Protein AF-A0A842M0M3-F1 (afdb_monomer)

Foldseek 3Di:
DAWLLNLLVVLLVCLVVPNQLPDPSNVVSLVVQLQQQDQLQAGDRHHPDAGFLLSLLSNLLSCLSSVHHQQPCGHHPGGSLRLNVVQADPVGFGAGHPVGNPPRVVSRVSNVCSVVSQHPPNDDPDDPDPPPDDDDPDDDDDDDDDDDDDDDDDDDDDDDDDDDDPDPVVVVVVVVVVVVVVVVVPD

pLDDT: mean 79.24, std 24.55, range [32.91, 98.81]

Solvent-accessible surface area (backbone atoms only — not comparable to full-atom values): 11122 Å² total; per-residue (Å²): 139,84,45,44,46,59,49,20,50,46,48,18,51,41,44,72,72,66,46,59,60,85,33,72,67,46,51,52,52,52,57,53,45,59,62,26,47,36,70,70,7,20,16,11,54,48,76,93,51,71,45,27,29,54,32,21,18,35,42,36,21,23,29,46,60,50,71,42,65,37,75,74,46,57,32,79,93,27,15,26,53,55,33,42,56,70,34,47,46,98,93,66,45,21,26,30,30,96,92,38,76,54,62,33,72,58,28,32,54,40,39,51,40,26,75,70,64,57,32,65,77,74,75,80,82,80,74,85,70,84,76,78,81,76,81,85,79,84,78,86,80,83,83,82,81,88,79,91,79,84,92,79,83,91,77,84,87,75,85,77,82,86,79,82,74,90,76,64,73,64,58,59,55,56,57,53,57,54,53,58,57,58,59,65,74,75,112

Secondary structure (DSSP, 8-state):
---HHHHHHHHHHHHHTT--TTSHHHHHHHHHHHHHB-TTS-BBSSTTSPB-HHHHHHHHHHHHHHT--GGG-EETTEEHHHHHHHTB-TTS-B-SSSS---SHHHHHHHHHHHHTT-PSS-------------------PPPPPPPP-----------PPPPP-TTSHHHHHHHHHHHHHHHTT--

Sequence (187 aa):
DSDFDDTAAAIQALIAGGEPRDSEVIQKALEYLRRGQNEDGGMSYEEGLQSNSASDAWTIQALVSAGVNPAEWKKGEKSVVEHLLELQEEDGHFRYSTDYDSNPGYMTVCAIMALLGEPHPVKPEFKETEVHGIEESAQVEETPAAEETKVTEAVETQKTPSRETPGFEVLLAIFSIILISVMRRRG

Structure (mmCIF, N/CA/C/O backbone):
data_AF-A0A842M0M3-F1
#
_entry.id   AF-A0A842M0M3-F1
#
loop_
_atom_site.group_PDB
_atom_site.id
_atom_site.type_symbol
_atom_site.label_atom_id
_atom_site.label_alt_id
_atom_site.label_comp_id
_atom_site.label_asym_id
_atom_site.label_entity_id
_atom_site.label_seq_id
_atom_site.pdbx_PDB_ins_code
_atom_site.Cartn_x
_atom_site.Cartn_y
_atom_site.Cartn_z
_atom_site.occupancy
_atom_site.B_iso_or_equiv
_atom_site.auth_seq_id
_atom_site.auth_comp_id
_atom_site.auth_asym_id
_atom_site.auth_atom_id
_atom_site.pdbx_PDB_model_num
ATOM 1 N N . ASP A 1 1 ? 12.134 0.467 17.173 1.00 65.00 1 ASP A N 1
ATOM 2 C CA . ASP A 1 1 ? 11.250 1.358 16.408 1.00 65.00 1 ASP A CA 1
ATOM 3 C C . ASP A 1 1 ? 10.332 0.526 15.538 1.00 65.00 1 ASP A C 1
ATOM 5 O O . ASP A 1 1 ? 10.593 -0.662 15.407 1.00 65.00 1 ASP A O 1
ATOM 9 N N . SER A 1 2 ? 9.241 1.125 15.073 1.00 84.50 2 SER A N 1
ATOM 10 C CA . SER A 1 2 ? 8.259 0.521 14.169 1.00 84.50 2 SER A CA 1
ATOM 11 C C . SER A 1 2 ? 8.247 1.329 12.875 1.00 84.50 2 SER A C 1
ATOM 13 O O . SER A 1 2 ? 8.544 2.526 12.912 1.00 84.50 2 SER A O 1
ATOM 15 N N . ASP A 1 3 ? 7.915 0.675 11.770 1.00 96.06 3 ASP A N 1
ATOM 16 C CA . ASP A 1 3 ? 7.852 1.257 10.431 1.00 96.06 3 ASP A CA 1
ATOM 17 C C . ASP A 1 3 ? 6.415 1.252 9.857 1.00 96.06 3 ASP A C 1
ATOM 19 O O . ASP A 1 3 ? 5.429 0.938 10.546 1.00 96.06 3 ASP A O 1
ATOM 23 N N . PHE A 1 4 ? 6.264 1.673 8.598 1.00 98.19 4 PHE A N 1
ATOM 24 C CA . PHE A 1 4 ? 4.953 1.718 7.948 1.00 98.19 4 PHE A CA 1
ATOM 25 C C . PHE A 1 4 ? 4.388 0.322 7.648 1.00 98.19 4 PHE A C 1
ATOM 27 O O . PHE A 1 4 ? 3.172 0.135 7.746 1.00 98.19 4 PHE A O 1
ATOM 34 N N . ASP A 1 5 ? 5.233 -0.667 7.359 1.00 98.00 5 ASP A N 1
ATOM 35 C CA . ASP A 1 5 ? 4.816 -2.042 7.071 1.00 98.00 5 ASP A CA 1
ATOM 36 C C . ASP A 1 5 ? 4.310 -2.721 8.356 1.00 98.00 5 ASP A C 1
ATOM 38 O O . ASP A 1 5 ? 3.221 -3.304 8.367 1.00 98.00 5 ASP A O 1
ATOM 42 N N . ASP A 1 6 ? 5.034 -2.559 9.469 1.00 97.75 6 ASP A N 1
ATOM 43 C CA . ASP A 1 6 ? 4.632 -2.990 10.813 1.00 97.75 6 ASP A CA 1
ATOM 44 C C . ASP A 1 6 ? 3.269 -2.402 11.199 1.00 97.75 6 ASP A C 1
ATOM 46 O O . ASP A 1 6 ? 2.377 -3.102 11.691 1.00 97.75 6 ASP A O 1
ATOM 50 N N . THR A 1 7 ? 3.085 -1.099 10.962 1.00 98.19 7 THR A N 1
ATOM 51 C CA . THR A 1 7 ? 1.827 -0.413 11.279 1.00 98.19 7 THR A CA 1
ATOM 52 C C . THR A 1 7 ? 0.686 -0.912 10.392 1.00 98.19 7 THR A C 1
ATOM 54 O O . THR A 1 7 ? -0.426 -1.134 10.879 1.00 98.19 7 THR A O 1
ATOM 57 N N . ALA A 1 8 ? 0.943 -1.145 9.104 1.00 98.44 8 ALA A N 1
ATOM 58 C CA . ALA A 1 8 ? -0.038 -1.711 8.188 1.00 98.44 8 ALA A CA 1
ATOM 59 C C . ALA A 1 8 ? -0.450 -3.136 8.597 1.00 98.44 8 ALA A C 1
ATOM 61 O O . ALA A 1 8 ? -1.639 -3.473 8.572 1.00 98.44 8 ALA A O 1
ATOM 62 N N . ALA A 1 9 ? 0.500 -3.962 9.038 1.00 97.81 9 ALA A N 1
ATOM 63 C CA . ALA A 1 9 ? 0.214 -5.280 9.594 1.00 97.81 9 ALA A CA 1
ATOM 64 C C . ALA A 1 9 ? -0.607 -5.183 10.895 1.00 97.81 9 ALA A C 1
ATOM 66 O O . ALA A 1 9 ? -1.575 -5.928 11.075 1.00 97.81 9 ALA A O 1
ATOM 67 N N . ALA A 1 10 ? -0.288 -4.228 11.775 1.00 98.12 10 ALA A N 1
ATOM 68 C CA . ALA A 1 10 ? -1.026 -3.999 13.015 1.00 98.12 10 ALA A CA 1
ATOM 69 C C . ALA A 1 10 ? -2.484 -3.579 12.766 1.00 98.12 10 ALA A C 1
ATOM 71 O O . ALA A 1 10 ? -3.378 -4.086 13.441 1.00 98.12 10 ALA A O 1
ATOM 72 N N . ILE A 1 11 ? -2.754 -2.718 11.776 1.00 98.50 11 ILE A N 1
ATOM 73 C CA . ILE A 1 11 ? -4.125 -2.348 11.374 1.00 98.50 11 ILE A CA 1
ATOM 74 C C . ILE A 1 11 ? -4.928 -3.596 10.995 1.00 98.50 11 ILE A C 1
ATOM 76 O O . ILE A 1 11 ? -6.030 -3.803 11.506 1.00 98.50 11 ILE A O 1
ATOM 80 N N . GLN A 1 12 ? -4.369 -4.442 10.125 1.00 98.12 12 GLN A N 1
ATOM 81 C CA . GLN A 1 12 ? -5.021 -5.679 9.689 1.00 98.12 12 GLN A CA 1
ATOM 82 C C . GLN A 1 12 ? -5.302 -6.604 10.880 1.00 98.12 12 GLN A C 1
ATOM 84 O O . GLN A 1 12 ? -6.426 -7.080 11.046 1.00 98.12 12 GLN A O 1
ATOM 89 N N . ALA A 1 13 ? -4.309 -6.802 11.750 1.00 97.75 13 ALA A N 1
ATOM 90 C CA . ALA A 1 13 ? -4.427 -7.657 12.926 1.00 97.75 13 ALA A CA 1
ATOM 91 C C . ALA A 1 13 ? -5.464 -7.143 13.940 1.00 97.75 13 ALA A C 1
ATOM 93 O O . ALA A 1 13 ? -6.267 -7.930 14.440 1.00 97.75 13 ALA A O 1
ATOM 94 N N . LEU A 1 14 ? -5.482 -5.839 14.227 1.00 98.06 14 LEU A N 1
ATOM 95 C CA . LEU A 1 14 ? -6.438 -5.225 15.152 1.00 98.06 14 LEU A CA 1
ATOM 96 C C . LEU A 1 14 ? -7.872 -5.384 14.645 1.00 98.06 14 LEU A C 1
ATOM 98 O O . LEU A 1 14 ? -8.738 -5.851 15.385 1.00 98.06 14 LEU A O 1
ATOM 102 N N . ILE A 1 15 ? -8.114 -5.069 13.371 1.00 98.00 15 ILE A N 1
ATOM 103 C CA . ILE A 1 15 ? -9.442 -5.197 12.758 1.00 98.00 15 ILE A CA 1
ATOM 104 C C . ILE A 1 15 ? -9.882 -6.665 12.727 1.00 98.00 15 ILE A C 1
ATOM 106 O O . ILE A 1 15 ? -11.025 -6.978 13.062 1.00 98.00 15 ILE A O 1
ATOM 110 N N . ALA A 1 16 ? -8.977 -7.587 12.388 1.00 96.00 16 ALA A N 1
ATOM 111 C CA . ALA A 1 16 ? -9.254 -9.021 12.446 1.00 96.00 16 ALA A CA 1
ATOM 112 C C . ALA A 1 16 ? -9.559 -9.506 13.877 1.00 96.00 16 ALA A C 1
ATOM 114 O O . ALA A 1 16 ? -10.380 -10.405 14.059 1.00 96.00 16 ALA A O 1
ATOM 115 N N . GLY A 1 17 ? -8.936 -8.885 14.883 1.00 95.81 17 GLY A N 1
ATOM 116 C CA . GLY A 1 17 ? -9.184 -9.101 16.308 1.00 95.81 17 GLY A CA 1
ATOM 117 C C . GLY A 1 17 ? -10.477 -8.471 16.841 1.00 95.81 17 GLY A C 1
ATOM 118 O O . GLY A 1 17 ? -10.806 -8.679 18.008 1.00 95.81 17 GLY A O 1
ATOM 119 N N . GLY A 1 18 ? -11.225 -7.743 16.005 1.00 96.06 18 GLY A N 1
ATOM 120 C CA . GLY A 1 18 ? -12.511 -7.140 16.358 1.00 96.06 18 GLY A CA 1
ATOM 121 C C . GLY A 1 18 ? -12.458 -5.652 16.704 1.00 96.06 18 GLY A C 1
ATOM 122 O O . GLY A 1 18 ? -13.479 -5.111 17.128 1.00 96.06 18 GLY A O 1
ATOM 123 N N . GLU A 1 19 ? -11.318 -4.983 16.513 1.00 98.38 19 GLU A N 1
ATOM 124 C CA . GLU A 1 19 ? -11.246 -3.526 16.628 1.00 98.38 19 GLU A CA 1
ATOM 125 C C . GLU A 1 19 ? -12.152 -2.870 15.566 1.00 98.38 19 GLU A C 1
ATOM 127 O O . GLU A 1 19 ? -12.075 -3.232 14.383 1.00 98.38 19 GLU A O 1
ATOM 132 N N . PRO A 1 20 ? -13.018 -1.910 15.940 1.00 98.12 20 PRO A N 1
ATOM 133 C CA . PRO A 1 20 ? -13.845 -1.201 14.973 1.00 98.12 20 PRO A CA 1
ATOM 134 C C . PRO A 1 20 ? -12.994 -0.451 13.945 1.00 98.12 20 PRO A C 1
ATOM 136 O O . PRO A 1 20 ? -12.039 0.241 14.290 1.00 98.12 20 PRO A O 1
ATOM 139 N N . ARG A 1 21 ? -13.373 -0.540 12.666 1.00 97.81 21 ARG A N 1
ATOM 140 C CA . ARG A 1 21 ? -12.659 0.134 11.564 1.00 97.81 21 ARG A CA 1
ATOM 141 C C . ARG A 1 21 ? -12.618 1.657 11.724 1.00 97.81 21 ARG A C 1
ATOM 143 O O . ARG A 1 21 ? -11.703 2.300 11.226 1.00 97.81 21 ARG A O 1
ATOM 150 N N . ASP A 1 22 ? -13.614 2.226 12.394 1.00 96.56 22 ASP A N 1
ATOM 151 C CA . ASP A 1 22 ? -13.759 3.656 12.657 1.00 96.56 22 ASP A CA 1
ATOM 152 C C . ASP A 1 22 ? -13.186 4.087 14.015 1.00 96.56 22 ASP A C 1
ATOM 154 O O . ASP A 1 22 ? -13.358 5.244 14.401 1.00 96.56 22 ASP A O 1
ATOM 158 N N . SER A 1 23 ? -12.489 3.202 14.736 1.00 98.56 23 SER A N 1
ATOM 159 C CA . SER A 1 23 ? -11.913 3.545 16.032 1.00 98.56 23 SER A CA 1
ATOM 160 C C . SER A 1 23 ? -10.785 4.572 15.923 1.00 98.56 23 SER A C 1
ATOM 162 O O . SER A 1 23 ? -10.085 4.675 14.913 1.00 98.56 23 SER A O 1
ATOM 164 N N . GLU A 1 24 ? -10.561 5.316 17.008 1.00 98.56 24 GLU A N 1
ATOM 165 C CA . GLU A 1 24 ? -9.475 6.299 17.090 1.00 98.56 24 GLU A CA 1
ATOM 166 C C . GLU A 1 24 ? -8.094 5.658 16.861 1.00 98.56 24 GLU A C 1
ATOM 168 O O . GLU A 1 24 ? -7.196 6.296 16.312 1.00 98.56 24 GLU A O 1
ATOM 173 N N . VAL A 1 25 ? -7.919 4.388 17.244 1.00 98.38 25 VAL A N 1
ATOM 174 C CA . VAL A 1 25 ? -6.667 3.645 17.043 1.00 98.38 25 VAL A CA 1
ATOM 175 C C . VAL A 1 25 ? -6.411 3.419 15.554 1.00 98.38 25 VAL A C 1
ATOM 177 O O . VAL A 1 25 ? -5.319 3.726 15.075 1.00 98.38 25 VAL A O 1
ATOM 180 N N . ILE A 1 26 ? -7.418 2.945 14.812 1.00 98.69 26 ILE A N 1
ATOM 181 C CA . ILE A 1 26 ? -7.295 2.715 13.368 1.00 98.69 26 ILE A CA 1
ATOM 182 C C . ILE A 1 26 ? -7.106 4.036 12.622 1.00 98.69 26 ILE A C 1
ATOM 184 O O . ILE A 1 26 ? -6.233 4.128 11.762 1.00 98.69 26 ILE A O 1
ATOM 188 N N . GLN A 1 27 ? -7.848 5.085 12.988 1.00 98.62 27 GLN A N 1
ATOM 189 C CA . GLN A 1 27 ? -7.703 6.404 12.364 1.00 98.62 27 GLN A CA 1
ATOM 190 C C . GLN A 1 27 ? -6.286 6.969 12.539 1.00 98.62 27 GLN A C 1
ATOM 192 O O . GLN A 1 27 ? -5.671 7.382 11.558 1.00 98.62 27 GLN A O 1
ATOM 197 N N . LYS A 1 28 ? -5.718 6.905 13.751 1.00 98.62 28 LYS A N 1
ATOM 198 C CA . LYS A 1 28 ? -4.334 7.342 14.009 1.00 98.62 28 LYS A CA 1
ATOM 199 C C . LYS A 1 28 ? -3.303 6.519 13.243 1.00 98.62 28 LYS A C 1
ATOM 201 O O . LYS A 1 28 ? -2.321 7.073 12.754 1.00 98.62 28 LYS A O 1
ATOM 206 N N . ALA A 1 29 ? -3.510 5.209 13.134 1.00 98.56 29 ALA A N 1
ATOM 207 C CA . ALA A 1 29 ? -2.617 4.343 12.373 1.00 98.56 29 ALA A CA 1
ATOM 208 C C . ALA A 1 29 ? -2.656 4.679 10.870 1.00 98.56 29 ALA A C 1
ATOM 210 O O . ALA A 1 29 ? -1.610 4.785 10.236 1.00 98.56 29 ALA A O 1
ATOM 211 N N . LEU A 1 30 ? -3.840 4.946 10.311 1.00 98.69 30 LEU A N 1
ATOM 212 C CA . LEU A 1 30 ? -3.993 5.410 8.929 1.00 98.69 30 LEU A CA 1
ATOM 213 C C . LEU A 1 30 ? -3.349 6.786 8.699 1.00 98.69 30 LEU A C 1
ATOM 215 O O . LEU A 1 30 ? -2.693 6.996 7.680 1.00 98.69 30 LEU A O 1
ATOM 219 N N . GLU A 1 31 ? -3.491 7.722 9.640 1.00 98.25 31 GLU A N 1
ATOM 220 C CA . GLU A 1 31 ? -2.801 9.018 9.588 1.00 98.25 31 GLU A CA 1
ATOM 221 C C . GLU A 1 31 ? -1.278 8.856 9.600 1.00 98.25 31 GLU A C 1
ATOM 223 O O . GLU A 1 31 ? -0.579 9.554 8.861 1.00 98.25 31 GLU A O 1
ATOM 228 N N . TYR A 1 32 ? -0.759 7.912 10.389 1.00 98.31 32 TYR A N 1
ATOM 229 C CA . TYR A 1 32 ? 0.660 7.576 10.383 1.00 98.31 32 TYR A CA 1
ATOM 230 C C . TYR A 1 32 ? 1.102 7.019 9.023 1.00 98.31 32 TYR A C 1
ATOM 232 O O . TYR A 1 32 ? 2.057 7.546 8.454 1.00 98.31 32 TYR A O 1
ATOM 240 N N . LEU A 1 33 ? 0.366 6.061 8.440 1.00 98.44 33 LEU A N 1
ATOM 241 C CA . LEU A 1 33 ? 0.648 5.561 7.085 1.00 98.44 33 LEU A CA 1
ATOM 242 C C . LEU A 1 33 ? 0.624 6.682 6.036 1.00 98.44 33 LEU A C 1
ATOM 244 O O . LEU A 1 33 ? 1.417 6.674 5.100 1.00 98.44 33 LEU A O 1
ATOM 248 N N . ARG A 1 34 ? -0.222 7.710 6.196 1.00 97.81 34 ARG A N 1
ATOM 249 C CA . ARG A 1 34 ? -0.273 8.847 5.257 1.00 97.81 34 ARG A CA 1
ATOM 250 C C . ARG A 1 34 ? 1.060 9.596 5.150 1.00 97.81 34 ARG A C 1
ATOM 252 O O . ARG A 1 34 ? 1.321 10.214 4.121 1.00 97.81 34 ARG A O 1
ATOM 259 N N . ARG A 1 35 ? 1.906 9.541 6.184 1.00 97.44 35 ARG A N 1
ATOM 260 C CA . ARG A 1 35 ? 3.250 10.146 6.181 1.00 97.44 35 ARG A CA 1
ATOM 261 C C . ARG A 1 35 ? 4.241 9.385 5.304 1.00 97.44 35 ARG A C 1
ATOM 263 O O . ARG A 1 35 ? 5.167 10.005 4.795 1.00 97.44 35 ARG A O 1
ATOM 270 N N . GLY A 1 36 ? 4.038 8.080 5.131 1.00 97.75 36 GLY A N 1
ATOM 271 C CA . GLY A 1 36 ? 4.915 7.219 4.339 1.00 97.75 36 GLY A CA 1
ATOM 272 C C . GLY A 1 36 ? 4.684 7.291 2.835 1.00 97.75 36 GLY A C 1
ATOM 273 O O . GLY A 1 36 ? 5.538 6.834 2.075 1.00 97.75 36 GLY A O 1
ATOM 274 N N . GLN A 1 37 ? 3.563 7.880 2.402 1.00 98.38 37 GLN A N 1
ATOM 275 C CA . GLN A 1 37 ? 3.269 8.064 0.985 1.00 98.38 37 GLN A CA 1
ATOM 276 C C . GLN A 1 37 ? 4.133 9.191 0.404 1.00 98.38 37 GLN A C 1
ATOM 278 O O . GLN A 1 37 ? 4.170 10.304 0.943 1.00 98.38 37 GLN A O 1
ATOM 283 N N . ASN A 1 38 ? 4.796 8.923 -0.714 1.00 98.31 38 ASN A N 1
ATOM 284 C CA . ASN A 1 38 ? 5.644 9.854 -1.453 1.00 98.31 38 ASN A CA 1
ATOM 285 C C . ASN A 1 38 ? 4.876 10.537 -2.600 1.00 98.31 38 ASN A C 1
ATOM 287 O O . ASN A 1 38 ? 3.741 10.187 -2.909 1.00 98.31 38 ASN A O 1
ATOM 291 N N . GLU A 1 39 ? 5.476 11.561 -3.219 1.00 97.75 39 GLU A N 1
ATOM 292 C CA . GLU A 1 39 ? 4.856 12.318 -4.329 1.00 97.75 39 GLU A CA 1
ATOM 293 C C . GLU A 1 39 ? 4.664 11.488 -5.611 1.00 97.75 39 GLU A C 1
ATOM 295 O O . GLU A 1 39 ? 3.887 11.873 -6.482 1.00 97.75 39 GLU A O 1
ATOM 300 N N . ASP A 1 40 ? 5.350 10.349 -5.730 1.00 97.56 40 ASP A N 1
ATOM 301 C CA . ASP A 1 40 ? 5.145 9.370 -6.804 1.00 97.56 40 ASP A CA 1
ATOM 302 C C . ASP A 1 40 ? 3.908 8.478 -6.582 1.00 97.56 40 ASP A C 1
ATOM 304 O O . ASP A 1 40 ? 3.592 7.647 -7.430 1.00 97.56 40 ASP A O 1
ATOM 308 N N . GLY A 1 41 ? 3.192 8.671 -5.470 1.00 98.38 41 GLY A N 1
ATOM 309 C CA . GLY A 1 41 ? 2.016 7.900 -5.077 1.00 98.38 41 GLY A CA 1
ATOM 310 C C . GLY A 1 41 ? 2.340 6.640 -4.277 1.00 98.38 41 GLY A C 1
ATOM 311 O O . GLY A 1 41 ? 1.440 6.123 -3.613 1.00 98.38 41 GLY A O 1
ATOM 312 N N . GLY A 1 42 ? 3.593 6.185 -4.283 1.00 98.56 42 GLY A N 1
ATOM 313 C CA . GLY A 1 42 ? 4.032 4.973 -3.604 1.00 98.56 42 GLY A CA 1
ATOM 314 C C . GLY A 1 42 ? 4.350 5.169 -2.127 1.00 98.56 42 GLY A C 1
ATOM 315 O O . GLY A 1 42 ? 4.402 6.287 -1.609 1.00 98.56 42 GLY A O 1
ATOM 316 N N . MET A 1 43 ? 4.557 4.055 -1.442 1.00 98.69 43 MET A N 1
ATOM 317 C CA . MET A 1 43 ? 4.855 3.965 -0.023 1.00 98.69 43 MET A CA 1
ATOM 318 C C . MET A 1 43 ? 6.323 3.639 0.197 1.00 98.69 43 MET A C 1
ATOM 320 O O . MET A 1 43 ? 6.873 2.690 -0.362 1.00 98.69 43 MET A O 1
ATOM 324 N N . SER A 1 44 ? 6.950 4.426 1.058 1.00 97.56 44 SER A N 1
ATOM 325 C CA . SER A 1 44 ? 8.261 4.120 1.618 1.00 97.56 44 SER A CA 1
ATOM 326 C C . SER A 1 44 ? 8.135 3.160 2.803 1.00 97.56 44 SER A C 1
ATOM 328 O O . SER A 1 44 ? 7.073 3.070 3.413 1.00 97.56 44 SER A O 1
ATOM 330 N N . TYR A 1 45 ? 9.222 2.461 3.135 1.00 94.56 45 TYR A N 1
ATOM 331 C CA . TYR A 1 45 ? 9.318 1.662 4.365 1.00 94.56 45 TYR A CA 1
ATOM 332 C C . TYR A 1 45 ? 9.481 2.563 5.605 1.00 94.56 45 TYR A C 1
ATOM 334 O O . TYR A 1 45 ? 8.831 2.359 6.626 1.00 94.56 45 TYR A O 1
ATOM 342 N N . GLU A 1 46 ? 10.267 3.637 5.477 1.00 96.19 46 GLU A N 1
ATOM 343 C CA . GLU A 1 46 ? 10.422 4.703 6.474 1.00 96.19 46 GLU A CA 1
ATOM 344 C C . GLU A 1 46 ? 10.363 6.081 5.804 1.00 96.19 46 GLU A C 1
ATOM 346 O O . GLU A 1 46 ? 10.666 6.231 4.618 1.00 96.19 46 GLU A O 1
ATOM 351 N N . GLU A 1 47 ? 10.001 7.109 6.576 1.00 95.19 47 GLU A N 1
ATOM 352 C CA . GLU A 1 47 ? 9.768 8.457 6.053 1.00 95.19 47 GLU A CA 1
ATOM 353 C C . GLU A 1 47 ? 11.013 9.026 5.357 1.00 95.19 47 GLU A C 1
ATOM 355 O O . GLU A 1 47 ? 12.099 9.099 5.932 1.00 95.19 47 GLU A O 1
ATOM 360 N N . GLY A 1 48 ? 10.839 9.474 4.111 1.00 93.88 48 GLY A N 1
ATOM 361 C CA . GLY A 1 48 ? 11.910 10.060 3.301 1.00 93.88 48 GLY A CA 1
ATOM 362 C C . GLY A 1 48 ? 12.747 9.048 2.513 1.00 93.88 48 GLY A C 1
ATOM 363 O O . GLY A 1 48 ? 13.660 9.463 1.797 1.00 93.88 48 GLY A O 1
ATOM 364 N N . LEU A 1 49 ? 12.444 7.749 2.605 1.00 96.44 49 LEU A N 1
ATOM 365 C CA . LEU A 1 49 ? 13.026 6.731 1.730 1.00 96.44 49 LEU A CA 1
ATOM 366 C C . LEU A 1 49 ? 12.256 6.606 0.407 1.00 96.44 49 LEU A C 1
ATOM 368 O O . LEU A 1 49 ? 11.163 7.146 0.235 1.00 96.44 49 LEU A O 1
ATOM 372 N N . GLN A 1 50 ? 12.849 5.881 -0.543 1.00 97.62 50 GLN A N 1
ATOM 373 C CA . GLN A 1 50 ? 12.222 5.574 -1.828 1.00 97.62 50 GLN A CA 1
ATOM 374 C C . GLN A 1 50 ? 10.989 4.676 -1.646 1.00 97.62 50 GLN A C 1
ATOM 376 O O . GLN A 1 50 ? 10.966 3.799 -0.776 1.00 97.62 50 GLN A O 1
ATOM 381 N N . SER A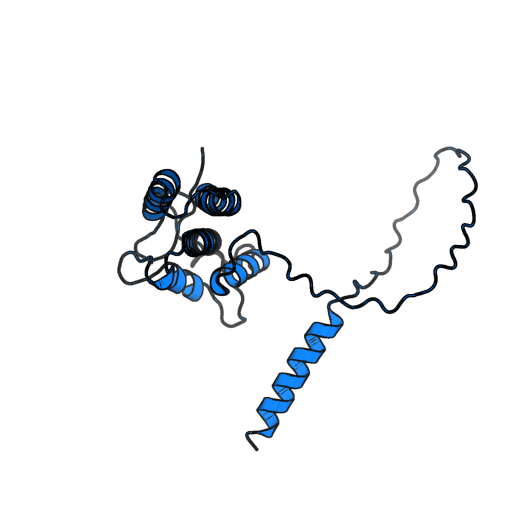 1 51 ? 9.989 4.886 -2.502 1.00 98.50 51 SER A N 1
ATOM 382 C CA . SER A 1 51 ? 8.805 4.037 -2.596 1.00 98.50 51 SER A CA 1
ATOM 383 C C . SER A 1 51 ? 9.146 2.620 -3.067 1.00 98.50 51 SER A C 1
ATOM 385 O O . SER A 1 51 ? 10.069 2.428 -3.863 1.00 98.50 51 SER A O 1
ATOM 387 N N . ASN A 1 52 ? 8.413 1.619 -2.581 1.00 98.62 52 ASN A N 1
ATOM 388 C CA . ASN A 1 52 ? 8.637 0.224 -2.951 1.00 98.62 52 ASN A CA 1
ATOM 389 C C . ASN A 1 52 ? 7.339 -0.604 -2.948 1.00 98.62 52 ASN A C 1
ATOM 391 O O . ASN A 1 52 ? 6.399 -0.319 -2.205 1.00 98.62 52 ASN A O 1
ATOM 395 N N . SER A 1 53 ? 7.318 -1.677 -3.739 1.00 98.62 53 SER A N 1
ATOM 396 C CA . SER A 1 53 ? 6.133 -2.517 -3.942 1.00 98.62 53 SER A CA 1
ATOM 397 C C . SER A 1 53 ? 5.682 -3.271 -2.691 1.00 98.62 53 SER A C 1
ATOM 399 O O . SER A 1 53 ? 4.500 -3.587 -2.566 1.00 98.62 53 SER A O 1
ATOM 401 N N . ALA A 1 54 ? 6.595 -3.613 -1.774 1.00 97.88 54 ALA A N 1
ATOM 402 C CA . ALA A 1 54 ? 6.229 -4.331 -0.554 1.00 97.88 54 ALA A CA 1
ATOM 403 C C . ALA A 1 54 ? 5.431 -3.420 0.386 1.00 97.88 54 ALA A C 1
ATOM 405 O O . ALA A 1 54 ? 4.341 -3.799 0.820 1.00 97.88 54 ALA A O 1
ATOM 406 N N . SER A 1 55 ? 5.923 -2.205 0.624 1.00 98.56 55 SER A N 1
ATOM 407 C CA . SER A 1 55 ? 5.233 -1.200 1.435 1.00 98.56 55 SER A CA 1
ATOM 408 C C . SER A 1 55 ? 3.916 -0.750 0.799 1.00 98.56 55 SER A C 1
ATOM 410 O O . SER A 1 55 ? 2.922 -0.566 1.512 1.00 98.56 55 SER A O 1
ATOM 412 N N . ASP A 1 56 ? 3.853 -0.650 -0.536 1.00 98.75 56 ASP A N 1
ATOM 413 C CA . ASP A 1 56 ? 2.589 -0.430 -1.249 1.00 98.75 56 ASP A CA 1
ATOM 414 C C . ASP A 1 56 ? 1.592 -1.547 -0.946 1.00 98.75 56 ASP A C 1
ATOM 416 O O . ASP A 1 56 ? 0.459 -1.289 -0.538 1.00 98.75 56 ASP A O 1
ATOM 420 N N . ALA A 1 57 ? 2.018 -2.802 -1.102 1.00 98.50 57 ALA A N 1
ATOM 421 C CA . ALA A 1 57 ? 1.165 -3.964 -0.917 1.00 98.50 57 ALA A CA 1
AT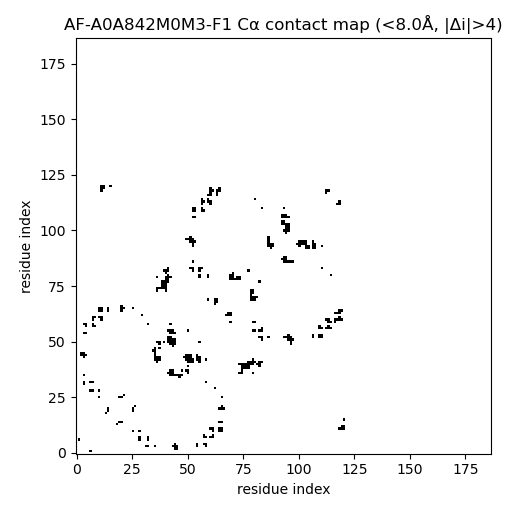OM 422 C C . ALA A 1 57 ? 0.650 -4.099 0.525 1.00 98.50 57 ALA A C 1
ATOM 424 O O . ALA A 1 57 ? -0.530 -4.398 0.736 1.00 98.50 57 ALA A O 1
ATOM 425 N N . TRP A 1 58 ? 1.501 -3.868 1.527 1.00 98.44 58 TRP A N 1
ATOM 426 C CA . TRP A 1 58 ? 1.088 -3.861 2.933 1.00 98.44 58 TRP A CA 1
ATOM 427 C C . TRP A 1 58 ? 0.092 -2.743 3.221 1.00 98.44 58 TRP A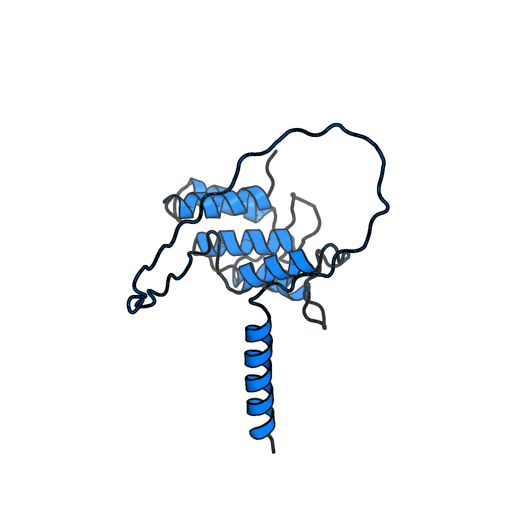 C 1
ATOM 429 O O . TRP A 1 58 ? -0.947 -2.986 3.843 1.00 98.44 58 TRP A O 1
ATOM 439 N N . THR A 1 59 ? 0.359 -1.541 2.709 1.00 98.75 59 THR A N 1
ATOM 440 C CA . THR A 1 59 ? -0.530 -0.388 2.872 1.00 98.75 59 THR A CA 1
ATOM 441 C C . THR A 1 59 ? -1.882 -0.637 2.216 1.00 98.75 59 THR A C 1
ATOM 443 O O . THR A 1 59 ? -2.908 -0.454 2.865 1.00 98.75 59 THR A O 1
ATOM 446 N N . ILE A 1 60 ? -1.917 -1.126 0.973 1.00 98.81 60 ILE A N 1
ATOM 447 C CA . ILE A 1 60 ? -3.159 -1.466 0.263 1.00 98.81 60 ILE A CA 1
ATOM 448 C C . ILE A 1 60 ? -4.001 -2.447 1.086 1.00 98.81 60 ILE A C 1
ATOM 450 O O . ILE A 1 60 ? -5.191 -2.206 1.291 1.00 98.81 60 ILE A O 1
ATOM 454 N N . GLN A 1 61 ? -3.398 -3.508 1.625 1.00 98.50 61 GLN A N 1
ATOM 455 C CA . GLN A 1 61 ? -4.118 -4.470 2.463 1.00 98.50 61 GLN A CA 1
ATOM 456 C C . GLN A 1 61 ? -4.645 -3.837 3.763 1.00 98.50 61 GLN A C 1
ATOM 458 O O . GLN A 1 61 ? -5.788 -4.089 4.150 1.00 98.50 61 GLN A O 1
ATOM 463 N N . ALA A 1 62 ? -3.873 -2.965 4.418 1.00 98.56 62 ALA A N 1
ATOM 464 C CA . ALA A 1 62 ? -4.346 -2.198 5.575 1.00 98.56 62 ALA A CA 1
ATOM 465 C C . ALA A 1 62 ? -5.569 -1.330 5.235 1.00 98.56 62 ALA A C 1
ATOM 467 O O . ALA A 1 62 ? -6.555 -1.330 5.978 1.00 98.56 62 ALA A O 1
ATOM 468 N N . LEU A 1 63 ? -5.533 -0.634 4.097 1.00 98.62 63 LEU A N 1
ATOM 469 C CA . LEU A 1 63 ? -6.628 0.213 3.624 1.00 98.62 63 LEU A CA 1
ATOM 470 C C . LEU A 1 63 ? -7.892 -0.601 3.358 1.00 98.62 63 LEU A C 1
ATOM 472 O O . LEU A 1 63 ? -8.964 -0.251 3.852 1.00 98.62 63 LEU A O 1
ATOM 476 N N . VAL A 1 64 ? -7.764 -1.729 2.659 1.00 98.06 64 VAL A N 1
ATOM 477 C CA . VAL A 1 64 ? -8.896 -2.618 2.379 1.00 98.06 64 VAL A CA 1
ATOM 478 C C . VAL A 1 64 ? -9.486 -3.191 3.674 1.00 98.06 64 VAL A C 1
ATOM 480 O O . VAL A 1 64 ? -10.709 -3.166 3.861 1.00 98.06 64 VAL A O 1
ATOM 483 N N . SER A 1 65 ? -8.639 -3.611 4.620 1.00 97.50 65 SER A N 1
ATOM 484 C CA . SER A 1 65 ? -9.068 -4.022 5.964 1.00 97.50 65 SER A CA 1
ATOM 485 C C . SER A 1 65 ? -9.836 -2.923 6.693 1.00 97.50 65 SER A C 1
ATOM 487 O O . SER A 1 65 ? -10.861 -3.204 7.315 1.00 97.50 65 SER A O 1
ATOM 489 N N . ALA A 1 66 ? -9.414 -1.665 6.564 1.00 97.94 66 ALA A N 1
ATOM 490 C CA . ALA A 1 66 ? -10.110 -0.509 7.125 1.00 97.94 66 ALA A CA 1
ATOM 491 C C . ALA A 1 66 ? -11.364 -0.091 6.330 1.00 97.94 66 ALA A C 1
ATOM 493 O O . ALA A 1 66 ? -12.136 0.744 6.792 1.00 97.94 66 ALA A O 1
ATOM 494 N N . GLY A 1 67 ? -11.632 -0.692 5.165 1.00 96.75 67 GLY A N 1
ATOM 495 C CA . GLY A 1 67 ? -12.737 -0.297 4.281 1.00 96.75 67 GLY A CA 1
ATOM 496 C C . GLY A 1 67 ? -12.483 1.010 3.526 1.00 96.75 67 GLY A C 1
ATOM 497 O O . GLY A 1 67 ? -13.426 1.639 3.050 1.00 96.75 67 GLY A O 1
ATOM 498 N N . VAL A 1 68 ? -11.222 1.424 3.425 1.00 98.19 68 VAL A N 1
ATOM 499 C CA . VAL A 1 68 ? -10.777 2.583 2.654 1.00 98.19 68 VAL A CA 1
ATOM 500 C C . VAL A 1 68 ? -10.420 2.123 1.245 1.00 98.19 68 VAL A C 1
ATOM 502 O O . VAL A 1 68 ? -9.708 1.139 1.076 1.00 98.19 68 VAL A O 1
ATOM 505 N N . ASN A 1 69 ? -10.899 2.838 0.223 1.00 97.69 69 ASN A N 1
ATOM 506 C CA . ASN A 1 69 ? -10.555 2.533 -1.165 1.00 97.69 69 ASN A CA 1
ATOM 507 C C . ASN A 1 69 ? -9.083 2.910 -1.445 1.00 97.69 69 ASN A C 1
ATOM 509 O O . ASN A 1 69 ? -8.771 4.107 -1.454 1.00 97.69 69 ASN A O 1
ATOM 513 N N . PRO A 1 70 ? -8.185 1.944 -1.714 1.00 98.31 70 PRO A N 1
ATOM 514 C CA . PRO A 1 70 ? -6.772 2.234 -1.940 1.00 98.31 70 PRO A CA 1
ATOM 515 C C . PRO A 1 70 ? -6.517 3.014 -3.238 1.00 98.31 70 PRO A C 1
ATOM 517 O O . PRO A 1 70 ? -5.552 3.770 -3.302 1.00 98.31 70 PRO A O 1
ATOM 520 N N . ALA A 1 71 ? -7.406 2.935 -4.234 1.00 97.69 71 ALA A N 1
ATOM 521 C CA . ALA A 1 71 ? -7.294 3.736 -5.458 1.00 97.69 71 ALA A CA 1
ATOM 522 C C . ALA A 1 71 ? -7.499 5.247 -5.212 1.00 97.69 71 ALA A C 1
ATOM 524 O O . ALA A 1 71 ? -7.077 6.071 -6.014 1.00 97.69 71 ALA A O 1
ATOM 525 N N . GLU A 1 72 ? -8.105 5.632 -4.082 1.00 97.75 72 GLU A N 1
ATOM 526 C CA . GLU A 1 72 ? -8.256 7.037 -3.669 1.00 97.75 72 GLU A CA 1
ATOM 527 C C . GLU A 1 72 ? -7.189 7.468 -2.646 1.00 97.75 72 GLU A C 1
ATOM 529 O O . GLU A 1 72 ? -7.123 8.634 -2.233 1.00 97.75 72 GLU A O 1
ATOM 534 N N . TRP A 1 73 ? -6.330 6.539 -2.2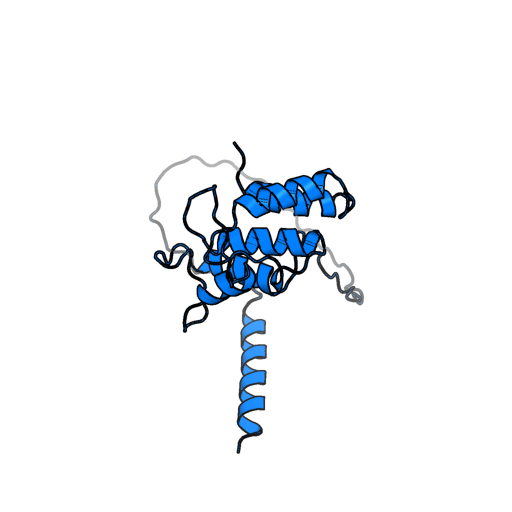17 1.00 98.19 73 TRP A N 1
ATOM 535 C CA . TRP A 1 73 ? -5.203 6.829 -1.340 1.00 98.19 73 TRP A CA 1
ATOM 536 C C . TRP A 1 73 ? -4.047 7.384 -2.163 1.00 98.19 73 TRP A C 1
ATOM 538 O O . TRP A 1 73 ? -3.154 6.661 -2.603 1.00 98.19 73 TRP A O 1
ATOM 548 N N . LYS A 1 74 ? -4.116 8.689 -2.412 1.00 97.94 74 LYS A N 1
ATOM 549 C CA . LYS A 1 74 ? -3.205 9.414 -3.295 1.00 97.94 74 LYS A CA 1
ATOM 550 C C . LYS A 1 74 ? -2.414 10.503 -2.590 1.00 97.94 74 LYS A C 1
ATOM 552 O O . LYS A 1 74 ? -2.905 11.135 -1.640 1.00 97.94 74 LYS A O 1
ATOM 557 N N . LYS A 1 75 ? -1.246 10.769 -3.169 1.00 97.19 75 LYS A N 1
ATOM 558 C CA . LYS A 1 75 ? -0.422 11.956 -2.962 1.00 97.19 75 LYS A CA 1
ATOM 559 C C . LYS A 1 75 ? 0.107 12.400 -4.326 1.00 97.19 75 LYS A C 1
ATOM 561 O O . LYS A 1 75 ? 0.481 11.570 -5.146 1.00 97.19 75 LYS A O 1
ATOM 566 N N . GLY A 1 76 ? 0.032 13.699 -4.602 1.00 92.56 76 GLY A N 1
ATOM 567 C CA . GLY A 1 76 ? 0.199 14.201 -5.965 1.00 92.56 76 GLY A CA 1
ATOM 568 C C . GLY A 1 76 ? -0.914 13.697 -6.894 1.00 92.56 76 GLY A C 1
ATOM 569 O O . GLY A 1 76 ? -2.100 13.783 -6.561 1.00 92.56 76 GLY A O 1
ATOM 570 N N . GLU A 1 77 ? -0.525 13.188 -8.061 1.00 94.31 77 GLU A N 1
ATOM 571 C CA . GLU A 1 77 ? -1.449 12.718 -9.105 1.00 94.31 77 GLU A CA 1
ATOM 572 C C . GLU A 1 77 ? -1.691 11.204 -9.080 1.00 94.31 77 GLU A C 1
ATOM 574 O O . GLU A 1 77 ? -2.588 10.741 -9.779 1.00 94.31 77 GLU A O 1
ATOM 579 N N . LYS A 1 78 ? -0.934 10.449 -8.273 1.00 97.81 78 LYS A N 1
ATOM 580 C CA . LYS A 1 78 ? -0.952 8.982 -8.260 1.00 97.81 78 LYS A CA 1
ATOM 581 C C . LYS A 1 78 ? -1.408 8.414 -6.922 1.00 97.81 78 LYS A C 1
ATOM 583 O O . LYS A 1 78 ? -1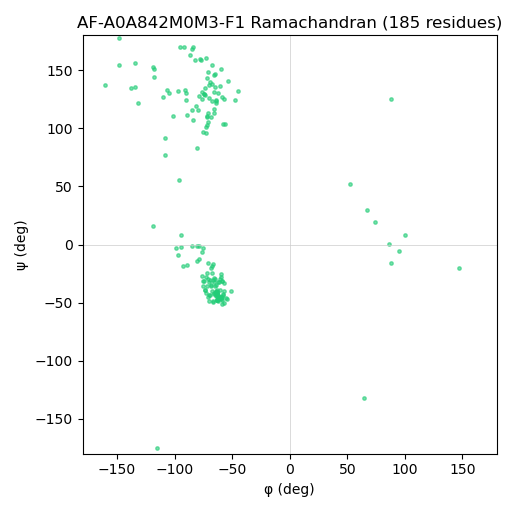.116 8.942 -5.845 1.00 97.81 78 LYS A O 1
ATOM 588 N N . SER A 1 79 ? -2.135 7.314 -7.003 1.00 98.69 79 SER A N 1
ATOM 589 C CA . SER A 1 79 ? -2.494 6.456 -5.883 1.00 98.69 79 SER A CA 1
ATOM 590 C C . SER A 1 79 ? -1.411 5.417 -5.598 1.00 98.69 79 SER A C 1
ATOM 592 O O . SER A 1 79 ? -0.585 5.096 -6.452 1.00 98.69 79 SER A O 1
ATOM 594 N N . VAL A 1 80 ? -1.472 4.832 -4.401 1.00 98.69 80 VAL A N 1
ATOM 595 C CA . VAL A 1 80 ? -0.625 3.688 -4.021 1.00 98.69 80 VAL A CA 1
ATOM 596 C C . VAL A 1 80 ? -0.826 2.480 -4.945 1.00 98.69 80 VAL A C 1
ATOM 598 O O . VAL A 1 80 ? 0.112 1.740 -5.222 1.00 98.69 80 VAL A O 1
ATOM 601 N N . VAL A 1 81 ? -2.041 2.298 -5.479 1.00 98.75 81 VAL A N 1
ATOM 602 C CA . VAL A 1 81 ? -2.344 1.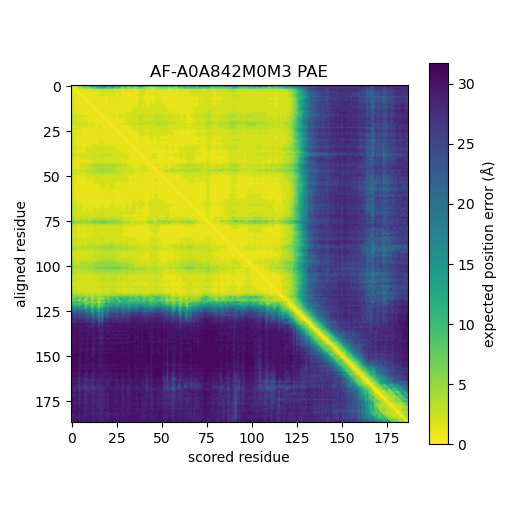222 -6.435 1.00 98.75 81 VAL A CA 1
ATOM 603 C C . VAL A 1 81 ? -1.673 1.485 -7.780 1.00 98.75 81 VAL A C 1
ATOM 605 O O . VAL A 1 81 ? -1.111 0.566 -8.368 1.00 98.75 81 VAL A O 1
ATOM 608 N N . GLU A 1 82 ? -1.716 2.726 -8.267 1.00 98.75 82 GLU A N 1
ATOM 609 C CA . GLU A 1 82 ? -1.064 3.099 -9.526 1.00 98.75 82 GLU A CA 1
ATOM 610 C C . GLU A 1 82 ? 0.452 2.947 -9.434 1.00 98.75 82 GLU A C 1
ATOM 612 O O . GLU A 1 82 ? 1.039 2.356 -10.334 1.00 98.75 82 GLU A O 1
ATOM 617 N N . HIS A 1 83 ? 1.073 3.388 -8.336 1.00 98.75 83 HIS A N 1
ATOM 618 C CA . HIS A 1 83 ? 2.509 3.188 -8.136 1.00 98.75 83 HIS A CA 1
ATOM 619 C C . HIS A 1 83 ? 2.887 1.696 -8.114 1.00 98.75 83 HIS A C 1
ATOM 621 O O . HIS A 1 83 ? 3.812 1.292 -8.816 1.00 98.75 83 HIS A O 1
ATOM 627 N N . LEU A 1 84 ? 2.137 0.849 -7.396 1.00 98.81 84 LEU A N 1
ATOM 628 C CA . LEU A 1 84 ? 2.391 -0.596 -7.389 1.00 98.81 84 LEU A CA 1
ATOM 629 C C . LEU A 1 84 ? 2.316 -1.201 -8.801 1.00 98.81 84 LEU A C 1
ATOM 631 O O . LEU A 1 84 ? 3.156 -2.021 -9.163 1.00 98.81 84 LEU A O 1
ATOM 635 N N . LEU A 1 85 ? 1.328 -0.797 -9.606 1.00 98.69 85 LEU A N 1
ATOM 636 C CA . LEU A 1 85 ? 1.170 -1.272 -10.985 1.00 98.69 85 LEU A CA 1
ATOM 637 C C . LEU A 1 85 ? 2.302 -0.805 -11.910 1.00 98.69 85 LEU A C 1
ATOM 639 O O . LEU A 1 85 ? 2.651 -1.526 -12.839 1.00 98.69 85 LEU A O 1
ATOM 643 N N . GLU A 1 86 ? 2.901 0.360 -11.659 1.00 98.50 86 GLU A N 1
ATOM 644 C CA . GLU A 1 86 ? 4.064 0.845 -12.416 1.00 98.50 86 GLU A CA 1
ATOM 645 C C . GLU A 1 86 ? 5.329 0.015 -12.177 1.00 98.50 86 GLU A C 1
ATOM 647 O O . GLU A 1 86 ? 6.238 0.038 -13.004 1.00 98.50 86 GLU A O 1
ATOM 652 N N . LEU A 1 87 ? 5.384 -0.738 -11.075 1.00 98.69 87 LEU A N 1
ATOM 653 C CA . LEU A 1 87 ? 6.484 -1.653 -10.774 1.00 98.69 87 LEU A CA 1
ATOM 654 C C . LEU A 1 87 ? 6.323 -3.031 -11.435 1.00 98.69 87 LEU A C 1
ATOM 656 O O . LEU A 1 87 ? 7.203 -3.878 -11.262 1.00 98.69 87 LEU A O 1
ATOM 660 N N . GLN A 1 88 ? 5.233 -3.271 -12.174 1.00 98.62 88 GLN A N 1
ATOM 661 C CA . GLN A 1 88 ? 5.051 -4.493 -12.953 1.00 98.62 88 GLN A CA 1
ATOM 662 C C . GLN A 1 88 ? 5.847 -4.442 -14.265 1.00 98.62 88 GLN A C 1
ATOM 664 O O . GLN A 1 88 ? 5.701 -3.518 -15.064 1.00 98.62 88 GLN A O 1
ATOM 669 N N . GLU A 1 89 ? 6.643 -5.475 -14.519 1.00 98.50 89 GLU A N 1
ATOM 670 C CA . GLU A 1 89 ? 7.431 -5.639 -15.743 1.00 98.50 89 GLU A CA 1
ATOM 671 C C . GLU A 1 89 ? 6.678 -6.429 -16.830 1.00 98.50 89 GLU A C 1
ATOM 673 O O . GLU A 1 89 ? 5.619 -7.017 -16.596 1.00 98.50 89 GLU A O 1
ATOM 678 N N . GLU A 1 90 ? 7.223 -6.451 -18.053 1.00 97.81 90 GLU A N 1
ATOM 679 C CA . GLU A 1 90 ? 6.570 -7.056 -19.231 1.00 97.81 90 GLU A CA 1
ATOM 680 C C . GLU A 1 90 ? 6.305 -8.567 -19.082 1.00 97.81 90 GLU A C 1
ATOM 682 O O . GLU A 1 90 ? 5.307 -9.083 -19.590 1.00 97.81 90 GLU A O 1
ATOM 687 N N . ASP A 1 91 ? 7.170 -9.286 -18.366 1.00 97.12 91 ASP A N 1
ATOM 688 C CA . ASP A 1 91 ? 6.996 -10.713 -18.063 1.00 97.12 91 ASP A CA 1
ATOM 689 C C . ASP A 1 91 ? 6.034 -10.971 -16.879 1.00 97.12 91 ASP A C 1
ATOM 691 O O . ASP A 1 91 ? 5.736 -12.125 -16.557 1.00 97.12 91 ASP A O 1
ATOM 695 N N . GLY A 1 92 ? 5.513 -9.903 -16.267 1.00 97.31 92 GLY A N 1
ATOM 696 C CA . GLY A 1 92 ? 4.466 -9.910 -15.254 1.00 97.31 92 GLY A CA 1
ATOM 697 C C . GLY A 1 92 ? 4.944 -9.898 -13.803 1.00 97.31 92 GLY A C 1
ATOM 698 O O . GLY A 1 92 ? 4.083 -9.789 -12.923 1.00 97.31 92 GLY A O 1
ATOM 699 N N . HIS A 1 93 ? 6.251 -10.003 -13.528 1.00 98.25 93 HIS A N 1
ATOM 700 C CA . HIS A 1 93 ? 6.750 -9.872 -12.155 1.00 98.25 93 HIS A CA 1
ATOM 701 C C . HIS A 1 93 ? 6.688 -8.417 -11.677 1.00 98.25 93 HIS A C 1
ATOM 703 O O . HIS A 1 93 ? 6.607 -7.486 -12.475 1.00 98.25 93 HIS A O 1
ATOM 709 N N . PHE A 1 94 ? 6.733 -8.228 -10.360 1.00 98.62 94 PHE A N 1
ATOM 710 C CA . PHE A 1 94 ? 6.839 -6.908 -9.744 1.00 98.62 94 PHE A CA 1
ATOM 711 C C . PHE A 1 94 ? 8.243 -6.696 -9.188 1.00 98.62 94 PHE A C 1
ATOM 713 O O . PHE A 1 94 ? 8.771 -7.560 -8.482 1.00 98.62 94 PHE A O 1
ATOM 720 N N . ARG A 1 95 ? 8.828 -5.538 -9.487 1.00 98.56 95 ARG A N 1
ATOM 721 C CA . ARG A 1 95 ? 10.109 -5.087 -8.929 1.00 98.56 95 ARG A CA 1
ATOM 722 C C . ARG A 1 95 ? 9.923 -4.582 -7.514 1.00 98.56 95 ARG A C 1
ATOM 724 O O . ARG A 1 95 ? 8.842 -4.128 -7.167 1.00 98.56 95 ARG A O 1
ATOM 731 N N . TYR A 1 96 ? 11.004 -4.558 -6.737 1.00 98.38 96 TYR A N 1
ATOM 732 C CA . TYR A 1 96 ? 10.990 -3.928 -5.416 1.00 98.38 96 TYR A CA 1
ATOM 733 C C . TYR A 1 96 ? 10.794 -2.412 -5.516 1.00 98.38 96 TYR A C 1
ATOM 735 O O . TYR A 1 96 ? 9.937 -1.857 -4.843 1.00 98.38 96 TYR A O 1
ATOM 743 N N . SER A 1 97 ? 11.567 -1.734 -6.362 1.00 98.00 97 SER A N 1
ATOM 744 C CA . SER A 1 97 ? 11.391 -0.311 -6.664 1.00 98.00 97 SER A CA 1
ATOM 745 C C . SER A 1 97 ? 11.813 -0.022 -8.104 1.00 98.00 97 SER A C 1
ATOM 747 O O . SER A 1 97 ? 12.309 -0.905 -8.813 1.00 98.00 97 SER A O 1
ATOM 749 N N . THR A 1 98 ? 11.665 1.229 -8.540 1.00 96.38 98 THR A N 1
ATOM 750 C CA . THR A 1 98 ? 12.087 1.680 -9.875 1.00 96.38 98 THR A CA 1
ATOM 751 C C . THR A 1 98 ? 13.536 1.294 -10.185 1.00 96.38 98 THR A C 1
ATOM 753 O O . THR A 1 98 ? 13.847 0.837 -11.285 1.00 96.38 98 THR A O 1
ATOM 756 N N . ASP A 1 99 ? 14.423 1.398 -9.194 1.00 96.88 99 ASP A N 1
ATOM 757 C CA . ASP A 1 99 ? 15.857 1.173 -9.385 1.00 96.88 99 ASP A CA 1
ATOM 758 C C . ASP A 1 99 ? 16.291 -0.271 -9.095 1.00 96.88 99 ASP A C 1
ATOM 760 O O . ASP A 1 99 ? 17.354 -0.696 -9.554 1.00 96.88 99 ASP A O 1
ATOM 764 N N . TYR A 1 100 ? 15.482 -1.047 -8.366 1.00 96.62 100 TYR A N 1
ATOM 765 C CA . TYR A 1 100 ? 15.888 -2.353 -7.847 1.00 96.62 100 TYR A CA 1
ATOM 766 C C . TYR A 1 100 ? 14.854 -3.443 -8.122 1.00 96.62 100 TYR A C 1
ATOM 768 O O . TYR A 1 100 ? 13.729 -3.402 -7.630 1.00 96.62 100 TYR A O 1
ATOM 776 N N . ASP A 1 101 ? 15.292 -4.488 -8.819 1.00 97.00 101 ASP A N 1
ATOM 777 C CA . ASP A 1 101 ? 14.527 -5.717 -9.048 1.00 97.00 101 ASP A CA 1
ATOM 778 C C . ASP A 1 101 ? 14.909 -6.815 -8.031 1.00 97.00 101 ASP A C 1
ATOM 780 O O . ASP A 1 101 ? 15.413 -7.894 -8.347 1.00 97.00 101 ASP A O 1
ATOM 784 N N . SER A 1 102 ? 14.789 -6.478 -6.746 1.00 95.06 102 SER A N 1
ATOM 785 C CA . SER A 1 102 ? 15.189 -7.361 -5.648 1.00 95.06 102 SER A CA 1
ATOM 786 C C . SER A 1 102 ? 14.038 -8.261 -5.209 1.00 95.06 102 SER A C 1
ATOM 788 O O . SER A 1 102 ? 12.958 -7.783 -4.880 1.00 95.06 102 SER A O 1
ATOM 790 N N . ASN A 1 103 ? 14.301 -9.567 -5.100 1.00 96.56 103 ASN A N 1
ATOM 791 C CA . ASN A 1 103 ? 13.337 -10.568 -4.624 1.00 96.56 103 ASN A CA 1
ATOM 792 C C . ASN A 1 103 ? 11.974 -10.537 -5.370 1.00 96.56 103 ASN A C 1
ATOM 794 O O . ASN A 1 103 ? 10.920 -10.501 -4.723 1.00 96.56 103 ASN A O 1
ATOM 798 N N . PRO A 1 104 ? 11.968 -10.589 -6.718 1.00 96.38 104 PRO A N 1
ATOM 799 C CA . PRO A 1 104 ? 10.759 -10.401 -7.526 1.00 96.38 104 PRO A CA 1
ATOM 800 C C . PRO A 1 104 ? 9.671 -11.438 -7.239 1.00 96.38 104 PRO A C 1
ATOM 802 O O . PRO A 1 104 ? 8.483 -11.140 -7.325 1.00 96.38 104 PRO A O 1
ATOM 805 N N . GLY A 1 105 ? 10.049 -12.655 -6.830 1.00 97.62 105 GLY A N 1
ATOM 806 C CA . GLY A 1 105 ? 9.089 -13.677 -6.411 1.00 97.62 105 GLY A CA 1
ATOM 807 C C . GLY A 1 105 ? 8.269 -13.242 -5.193 1.00 97.62 105 GLY A C 1
ATOM 808 O O . GLY A 1 105 ? 7.046 -13.363 -5.202 1.00 97.62 105 GLY A O 1
ATOM 809 N N . TYR A 1 106 ? 8.921 -12.688 -4.168 1.00 96.69 106 TYR A N 1
ATOM 810 C CA . TYR A 1 106 ? 8.226 -12.175 -2.986 1.00 96.69 106 TYR A CA 1
ATOM 811 C C . TYR A 1 106 ? 7.410 -10.919 -3.313 1.00 96.69 106 TYR A C 1
ATOM 813 O O . TYR A 1 106 ? 6.243 -10.850 -2.935 1.00 96.69 106 TYR A O 1
ATOM 821 N N . MET A 1 107 ? 7.975 -9.979 -4.082 1.00 98.25 107 MET A N 1
ATOM 822 C CA . MET A 1 107 ? 7.265 -8.762 -4.502 1.00 98.25 107 MET A CA 1
ATOM 823 C C . MET A 1 107 ? 5.990 -9.091 -5.277 1.00 98.25 107 MET A C 1
ATOM 825 O O . MET A 1 107 ? 4.931 -8.544 -4.989 1.00 98.25 107 MET A O 1
ATOM 829 N N . THR A 1 108 ? 6.067 -10.052 -6.198 1.00 98.12 108 THR A N 1
ATOM 830 C CA . THR A 1 108 ? 4.919 -10.508 -6.987 1.00 98.12 108 THR A CA 1
ATOM 831 C C . THR A 1 108 ? 3.835 -11.125 -6.102 1.00 98.12 108 THR A C 1
ATOM 833 O O . THR A 1 108 ? 2.656 -10.840 -6.292 1.00 98.12 108 THR A O 1
ATOM 836 N N . VAL A 1 109 ? 4.205 -11.930 -5.099 1.00 95.75 109 VAL A N 1
ATOM 837 C CA . VAL A 1 109 ? 3.235 -12.497 -4.145 1.00 95.75 109 VAL A CA 1
ATOM 838 C C . VAL A 1 109 ? 2.541 -11.393 -3.343 1.00 95.75 109 VAL A C 1
ATOM 840 O O . VAL A 1 109 ? 1.313 -11.388 -3.263 1.00 95.75 109 VAL A O 1
ATOM 843 N N . CYS A 1 110 ? 3.298 -10.437 -2.797 1.00 95.25 110 CYS A N 1
ATOM 844 C CA . CYS A 1 110 ? 2.743 -9.287 -2.080 1.00 95.25 110 CYS A CA 1
ATOM 845 C C . CYS A 1 110 ? 1.799 -8.466 -2.970 1.00 95.25 110 CYS A C 1
ATOM 847 O O . CYS A 1 110 ? 0.672 -8.179 -2.565 1.00 95.25 110 CYS A O 1
ATOM 849 N N . ALA A 1 111 ? 2.229 -8.147 -4.193 1.00 97.75 111 ALA A N 1
ATOM 850 C CA . ALA A 1 111 ? 1.450 -7.368 -5.146 1.00 97.75 111 ALA A CA 1
ATOM 851 C C . ALA A 1 111 ? 0.133 -8.061 -5.511 1.00 97.75 111 ALA A C 1
ATOM 853 O O . ALA A 1 111 ? -0.919 -7.430 -5.484 1.00 97.75 111 ALA A O 1
ATOM 854 N N . ILE A 1 112 ? 0.154 -9.370 -5.786 1.00 95.94 112 ILE A N 1
ATOM 855 C CA . ILE A 1 112 ? -1.060 -10.128 -6.115 1.00 95.94 112 ILE A CA 1
ATOM 856 C C . ILE A 1 112 ? -2.054 -10.105 -4.949 1.00 95.94 112 ILE A C 1
ATOM 858 O O . ILE A 1 112 ? -3.232 -9.838 -5.177 1.00 95.94 112 ILE A O 1
ATOM 862 N N . MET A 1 113 ? -1.609 -10.340 -3.709 1.00 93.31 113 MET A N 1
ATOM 863 C CA . MET A 1 113 ? -2.505 -10.293 -2.541 1.00 93.31 113 MET A CA 1
ATOM 864 C C . MET A 1 113 ? -3.147 -8.909 -2.380 1.00 93.31 113 MET A C 1
ATOM 866 O O . MET A 1 113 ? -4.361 -8.799 -2.203 1.00 93.31 113 MET A O 1
ATOM 870 N N . ALA A 1 114 ? -2.346 -7.851 -2.519 1.00 96.38 114 ALA A N 1
ATOM 871 C CA . ALA A 1 114 ? -2.822 -6.477 -2.444 1.00 96.38 114 ALA A CA 1
ATOM 872 C C . ALA A 1 114 ? -3.823 -6.132 -3.558 1.00 96.38 114 ALA A C 1
ATOM 874 O O . ALA A 1 114 ? -4.891 -5.588 -3.278 1.00 96.38 114 ALA A O 1
ATOM 875 N N . LEU A 1 115 ? -3.512 -6.472 -4.812 1.00 96.75 115 LEU A N 1
ATOM 876 C CA . LEU A 1 115 ? -4.338 -6.151 -5.981 1.00 96.75 115 LEU A CA 1
ATOM 877 C C . LEU A 1 115 ? -5.632 -6.972 -6.051 1.00 96.75 115 LEU A C 1
ATOM 879 O O . LEU A 1 115 ? -6.610 -6.510 -6.637 1.00 96.75 115 LEU A O 1
ATOM 883 N N . LEU A 1 116 ? -5.670 -8.156 -5.434 1.00 95.19 116 LEU A N 1
ATOM 884 C CA . LEU A 1 116 ? -6.916 -8.904 -5.240 1.00 95.19 116 LEU A CA 1
ATOM 885 C C . LEU A 1 116 ? -7.837 -8.249 -4.200 1.00 95.19 116 LEU A C 1
ATOM 887 O O . LEU A 1 116 ? -9.020 -8.573 -4.161 1.00 95.19 116 LEU A O 1
ATOM 891 N N . GLY A 1 117 ? -7.323 -7.322 -3.384 1.00 90.00 117 GLY A N 1
ATOM 892 C CA . GLY A 1 117 ? -8.087 -6.697 -2.309 1.00 90.00 117 GLY A CA 1
ATOM 893 C C . GLY A 1 117 ? -8.447 -7.683 -1.196 1.00 90.00 117 GLY A C 1
ATOM 894 O O . GLY A 1 117 ? -9.480 -7.525 -0.552 1.00 90.00 117 GLY A O 1
ATOM 895 N N . GLU A 1 118 ? -7.613 -8.699 -0.976 1.00 85.00 118 GLU A N 1
ATOM 896 C CA . GLU A 1 118 ? -7.820 -9.731 0.042 1.00 85.00 118 GLU A CA 1
ATOM 897 C C . GLU A 1 118 ? -6.810 -9.527 1.178 1.00 85.00 118 GLU A C 1
ATOM 899 O O . GLU A 1 118 ? -5.683 -10.019 1.094 1.00 85.00 118 GLU A O 1
ATOM 904 N N . PRO A 1 119 ? -7.156 -8.764 2.232 1.00 84.00 119 PRO A N 1
ATOM 905 C CA . PRO A 1 119 ? -6.216 -8.477 3.302 1.00 84.00 119 PRO A CA 1
ATOM 906 C C . PRO A 1 119 ? -6.064 -9.657 4.264 1.00 84.00 119 PRO A C 1
ATOM 908 O O . PRO A 1 119 ? -6.943 -10.515 4.395 1.00 84.00 119 PRO A O 1
ATOM 911 N N . HIS A 1 120 ? -4.961 -9.675 5.010 1.00 85.94 120 HIS A N 1
ATOM 912 C CA . HIS A 1 120 ? -4.751 -10.697 6.022 1.00 85.94 120 HIS A CA 1
ATOM 913 C C . HIS A 1 120 ? -5.680 -10.518 7.246 1.00 85.94 120 HIS A C 1
ATOM 915 O O . HIS A 1 120 ? -5.997 -9.392 7.636 1.00 85.94 120 HIS A O 1
ATOM 921 N N . PRO A 1 121 ? -6.073 -11.625 7.913 1.00 84.00 121 PRO A N 1
ATOM 922 C CA . PRO A 1 121 ? -5.887 -13.004 7.474 1.00 84.00 121 PRO A CA 1
ATOM 923 C C . PRO A 1 121 ? -6.844 -13.355 6.325 1.00 84.00 121 PRO A C 1
ATOM 925 O O . PRO A 1 121 ? -8.050 -13.124 6.420 1.00 84.00 121 PRO A O 1
ATOM 928 N N . VAL A 1 122 ? -6.314 -14.009 5.287 1.00 74.38 122 VAL A N 1
ATOM 929 C CA . VAL A 1 122 ? -7.138 -14.591 4.222 1.00 74.38 122 VAL A CA 1
ATOM 930 C C . VAL A 1 122 ? -7.901 -15.760 4.835 1.00 74.38 122 VAL A C 1
ATOM 932 O O . VAL A 1 122 ? -7.306 -16.765 5.237 1.00 74.38 122 VAL A O 1
ATOM 935 N N . LYS A 1 123 ? -9.217 -15.608 4.991 1.00 70.31 123 LYS A N 1
ATOM 936 C CA . LYS A 1 123 ? -10.049 -16.643 5.609 1.00 70.31 123 LYS A CA 1
ATOM 937 C C . LYS A 1 123 ? -10.131 -17.839 4.656 1.00 70.31 123 LYS A C 1
ATOM 939 O O . LYS A 1 123 ? -10.522 -17.649 3.507 1.00 70.31 123 LYS A O 1
ATOM 944 N N . PRO A 1 124 ? -9.801 -19.065 5.096 1.00 63.12 124 PRO A N 1
ATOM 945 C CA . PRO A 1 124 ? -9.999 -20.236 4.258 1.00 63.12 124 PRO A CA 1
ATOM 946 C C . PRO A 1 124 ? -11.494 -20.422 3.987 1.00 63.12 124 PRO A C 1
ATOM 948 O O . PRO A 1 124 ? -12.296 -20.552 4.915 1.00 63.12 124 PRO A O 1
ATOM 951 N N . GLU A 1 125 ? -11.873 -20.467 2.713 1.00 62.66 125 GLU A N 1
ATOM 952 C CA . GLU A 1 125 ? -13.173 -20.999 2.321 1.00 62.66 125 GLU A CA 1
ATOM 953 C C . GLU A 1 125 ? -13.135 -22.521 2.484 1.00 62.66 125 GLU A C 1
ATOM 955 O O . GLU A 1 125 ? -12.668 -23.256 1.610 1.00 62.66 125 GLU A O 1
ATOM 960 N N . PHE A 1 126 ? -13.613 -23.024 3.621 1.00 57.41 126 PHE A N 1
ATOM 961 C CA . PHE A 1 126 ? -13.865 -24.453 3.757 1.00 57.41 126 PHE A CA 1
ATOM 962 C C . PHE A 1 126 ? -15.109 -24.804 2.939 1.00 57.41 126 PHE A C 1
ATOM 964 O O . PHE A 1 126 ? -16.238 -24.582 3.371 1.00 57.41 126 PHE A O 1
ATOM 971 N N . LYS A 1 127 ? -14.912 -25.365 1.743 1.00 57.97 127 LYS A N 1
ATOM 972 C CA . LYS A 1 127 ? -15.984 -26.103 1.071 1.00 57.97 127 LYS A CA 1
ATOM 973 C C . LYS A 1 127 ? -16.179 -27.411 1.825 1.00 57.97 127 LYS A C 1
ATOM 975 O O . LYS A 1 127 ? -15.317 -28.287 1.761 1.00 57.97 127 LYS A O 1
ATOM 980 N N . GLU A 1 128 ? -17.297 -27.535 2.535 1.00 60.34 128 GLU A N 1
ATOM 981 C CA . GLU A 1 128 ? -17.745 -28.819 3.070 1.00 60.34 128 GLU A CA 1
ATOM 982 C C . GLU A 1 128 ? -17.870 -29.796 1.898 1.00 60.34 128 GLU A C 1
ATOM 984 O O . GLU A 1 128 ? -18.771 -29.706 1.066 1.00 60.34 128 GLU A O 1
ATOM 989 N N . THR A 1 129 ? -16.898 -30.694 1.780 1.00 59.66 129 THR A N 1
ATOM 990 C CA . THR A 1 129 ? -17.012 -31.831 0.876 1.00 59.66 129 THR A CA 1
ATOM 991 C C . THR A 1 129 ? -17.753 -32.894 1.665 1.00 59.66 129 THR A C 1
ATOM 993 O O . THR A 1 129 ? -17.247 -33.342 2.693 1.00 59.66 129 THR A O 1
ATOM 996 N N . GLU A 1 130 ? -18.954 -33.276 1.227 1.00 51.47 130 GLU A N 1
ATOM 997 C CA . GLU A 1 130 ? -19.645 -34.438 1.785 1.00 51.47 130 GLU A CA 1
ATOM 998 C C . GLU A 1 130 ? -18.739 -35.663 1.616 1.00 51.47 130 GLU A C 1
ATOM 1000 O O . GLU A 1 130 ? -18.571 -36.200 0.519 1.00 51.47 130 GLU A O 1
ATOM 1005 N N . VAL A 1 131 ? -18.105 -36.092 2.706 1.00 56.50 131 VAL A N 1
ATOM 1006 C CA . VAL A 1 131 ? -17.311 -37.316 2.724 1.00 56.50 131 VAL A CA 1
ATOM 1007 C C . VAL A 1 131 ? -18.303 -38.472 2.753 1.00 56.50 131 VAL A C 1
ATOM 1009 O O . VAL A 1 131 ? -18.835 -38.824 3.805 1.00 56.50 131 VAL A O 1
ATOM 1012 N N . HIS A 1 132 ? -18.608 -39.046 1.589 1.00 54.72 132 HIS A N 1
ATOM 1013 C CA . HIS A 1 132 ? -19.327 -40.314 1.540 1.00 54.72 132 HIS A CA 1
ATOM 1014 C C . HIS A 1 132 ? -18.408 -41.381 2.149 1.00 54.72 132 HIS A C 1
ATOM 1016 O O . HIS A 1 132 ? -17.292 -41.580 1.670 1.00 54.72 132 HIS A O 1
ATOM 1022 N N . GLY A 1 133 ? -18.847 -41.957 3.272 1.00 44.47 133 GLY A N 1
ATOM 1023 C CA . GLY A 1 133 ? -18.009 -42.678 4.227 1.00 44.47 133 GLY A CA 1
ATOM 1024 C C . GLY A 1 133 ? -17.064 -43.695 3.592 1.00 44.47 133 GLY A C 1
ATOM 1025 O O . GLY A 1 133 ? -17.492 -44.612 2.896 1.00 44.47 133 GLY A O 1
ATOM 1026 N N . ILE A 1 134 ? -15.773 -43.544 3.880 1.00 47.28 134 ILE A N 1
ATOM 1027 C CA . ILE A 1 134 ? -14.800 -44.616 3.700 1.00 47.28 134 ILE A CA 1
ATOM 1028 C C . ILE A 1 134 ? -14.809 -45.386 5.017 1.00 47.28 134 ILE A C 1
ATOM 1030 O O . ILE A 1 134 ? -14.439 -44.838 6.055 1.00 47.28 134 ILE A O 1
ATOM 1034 N N . GLU A 1 135 ? -15.307 -46.622 4.984 1.00 49.62 135 GLU A N 1
ATOM 1035 C CA . GLU A 1 135 ? -15.264 -47.521 6.134 1.00 49.62 135 GLU A CA 1
ATOM 1036 C C . GLU A 1 135 ? -13.811 -47.716 6.585 1.00 49.62 135 GLU A C 1
ATOM 1038 O O . GLU A 1 135 ? -12.921 -48.070 5.809 1.00 49.62 135 GLU A O 1
ATOM 1043 N N . GLU A 1 136 ? -13.584 -47.441 7.863 1.00 46.31 136 GLU A N 1
ATOM 1044 C CA . GLU A 1 136 ? -12.310 -47.568 8.550 1.00 46.31 136 GLU A CA 1
ATOM 1045 C C . GLU A 1 136 ? -11.968 -49.054 8.738 1.00 46.31 136 GLU A C 1
ATOM 1047 O O . GLU A 1 136 ? -12.525 -49.729 9.601 1.00 46.31 136 GLU A O 1
ATOM 1052 N N . SER A 1 137 ? -11.023 -49.578 7.953 1.00 40.12 137 SER A N 1
ATOM 1053 C CA . SER A 1 137 ? -10.313 -50.813 8.302 1.00 40.12 137 SER A CA 1
ATOM 1054 C C . SER A 1 137 ? -8.875 -50.476 8.694 1.00 40.12 137 SER A C 1
ATOM 1056 O O . SER A 1 137 ? -7.936 -50.636 7.912 1.00 40.12 137 SER A O 1
ATOM 1058 N N . ALA A 1 138 ? -8.699 -49.966 9.910 1.00 41.78 138 ALA A N 1
ATOM 1059 C CA . ALA A 1 138 ? -7.383 -49.817 10.511 1.00 41.78 138 ALA A CA 1
ATOM 1060 C C . ALA A 1 138 ? -6.839 -51.204 10.896 1.00 41.78 138 ALA A C 1
ATOM 1062 O O . ALA A 1 138 ? -7.339 -51.842 11.823 1.00 41.78 138 ALA A O 1
ATOM 1063 N N . GLN A 1 139 ? -5.802 -51.674 10.201 1.00 39.12 139 GLN A N 1
ATOM 1064 C CA . GLN A 1 139 ? -4.875 -52.651 10.770 1.00 39.12 139 GLN A CA 1
ATOM 1065 C C . GLN A 1 139 ? -3.611 -51.908 11.194 1.00 39.12 139 GLN A C 1
ATOM 1067 O O . GLN A 1 139 ? -2.872 -51.376 10.370 1.00 39.12 139 GLN A O 1
ATOM 1072 N N . VAL A 1 140 ? -3.422 -51.833 12.509 1.00 41.84 140 VAL A N 1
ATOM 1073 C CA . VAL A 1 140 ? -2.221 -51.310 13.155 1.00 41.84 140 VAL A CA 1
ATOM 1074 C C . VAL A 1 140 ? -1.212 -52.454 13.203 1.00 41.84 140 VAL A C 1
ATOM 1076 O O . VAL A 1 140 ? -1.393 -53.390 13.978 1.00 41.84 140 VAL A O 1
ATOM 1079 N N . GLU A 1 141 ? -0.171 -52.405 12.372 1.00 45.47 141 GLU A N 1
ATOM 1080 C CA . GLU A 1 141 ? 1.036 -53.205 12.602 1.00 45.47 141 GLU A CA 1
ATOM 1081 C C . GLU A 1 141 ? 2.012 -52.391 13.461 1.00 45.47 141 GLU A C 1
ATOM 1083 O O . GLU A 1 141 ? 2.343 -51.246 13.149 1.00 45.47 141 GLU A O 1
ATOM 1088 N N . GLU A 1 142 ? 2.420 -52.975 14.590 1.00 41.97 142 GLU A N 1
ATOM 1089 C CA . GLU A 1 142 ? 3.333 -52.380 15.565 1.00 41.97 142 GLU A CA 1
ATOM 1090 C C . GLU A 1 142 ? 4.771 -52.273 15.025 1.00 41.97 142 GLU A C 1
ATOM 1092 O O . GLU A 1 142 ? 5.316 -53.210 14.441 1.00 41.97 142 GLU A O 1
ATOM 1097 N N . THR A 1 143 ? 5.416 -51.135 15.288 1.00 36.91 143 THR A N 1
ATOM 1098 C CA . THR A 1 143 ? 6.838 -50.881 15.009 1.00 36.91 143 THR A CA 1
ATOM 1099 C C . THR A 1 143 ? 7.733 -51.581 16.046 1.00 36.91 143 THR A C 1
ATOM 1101 O O . THR A 1 143 ? 7.592 -51.291 17.237 1.00 36.91 143 THR A O 1
ATOM 1104 N N . PRO A 1 144 ? 8.710 -52.428 15.659 1.00 42.56 144 PRO A N 1
ATOM 1105 C CA . PRO A 1 144 ? 9.692 -52.956 16.603 1.00 42.56 144 PRO A CA 1
ATOM 1106 C C . PRO A 1 144 ? 10.701 -51.885 17.044 1.00 42.56 144 PRO A C 1
ATOM 1108 O O . PRO A 1 144 ? 11.123 -51.034 16.261 1.00 42.56 144 PRO A O 1
ATOM 1111 N N . ALA A 1 145 ? 11.079 -51.967 18.320 1.00 37.38 145 ALA A N 1
ATOM 1112 C CA . ALA A 1 145 ? 11.953 -51.051 19.045 1.00 37.38 145 ALA A CA 1
ATOM 1113 C C . ALA A 1 145 ? 13.375 -50.914 18.463 1.00 37.38 145 ALA A C 1
ATOM 1115 O O . ALA A 1 145 ? 13.936 -51.847 17.894 1.00 37.38 145 ALA A O 1
ATOM 1116 N N . ALA A 1 146 ? 13.961 -49.732 18.674 1.00 37.25 146 ALA A N 1
ATOM 1117 C CA . ALA A 1 146 ? 15.319 -49.377 18.284 1.00 37.25 146 ALA A CA 1
ATOM 1118 C C . ALA A 1 146 ? 16.377 -50.045 19.184 1.00 37.25 146 ALA A C 1
ATOM 1120 O O . ALA A 1 146 ? 16.340 -49.888 20.404 1.00 37.25 146 ALA A O 1
ATOM 1121 N N . GLU A 1 147 ? 17.355 -50.718 18.573 1.00 40.81 147 GLU A N 1
ATOM 1122 C CA . GLU A 1 147 ? 18.635 -51.059 19.204 1.00 40.81 147 GLU A CA 1
ATOM 1123 C C . GLU A 1 147 ? 19.708 -50.032 18.808 1.00 40.81 147 GLU A C 1
ATOM 1125 O O . GLU A 1 147 ? 19.870 -49.682 17.637 1.00 40.81 147 GLU A O 1
ATOM 1130 N N . GLU A 1 148 ? 20.448 -49.542 19.806 1.00 43.69 148 GLU A N 1
ATOM 1131 C CA . GLU A 1 148 ? 21.605 -48.662 19.634 1.00 43.69 148 GLU A CA 1
ATOM 1132 C C . GLU A 1 148 ? 22.744 -49.395 18.914 1.00 43.69 148 GLU A C 1
ATOM 1134 O O . GLU A 1 148 ? 23.157 -50.482 19.316 1.00 43.69 148 GLU A O 1
ATOM 1139 N N . THR A 1 149 ? 23.330 -48.781 17.882 1.00 33.97 149 THR A N 1
ATOM 1140 C CA . THR A 1 149 ? 24.631 -49.208 17.351 1.00 33.97 149 THR A CA 1
ATOM 1141 C C . THR A 1 149 ? 25.546 -48.011 17.103 1.00 33.97 149 THR A C 1
ATOM 1143 O O . THR A 1 149 ? 25.160 -46.956 16.609 1.00 33.97 149 THR A O 1
ATOM 1146 N N . LYS A 1 150 ? 26.785 -48.230 17.536 1.00 33.22 150 LYS A N 1
ATOM 1147 C CA . LYS A 1 150 ? 27.953 -47.360 17.657 1.00 33.22 150 LYS A CA 1
ATOM 1148 C C . LYS A 1 150 ? 28.334 -46.637 16.355 1.00 33.22 150 LYS A C 1
ATOM 1150 O O . LYS A 1 150 ? 28.365 -47.235 15.287 1.00 33.22 150 LYS A O 1
ATOM 1155 N N . VAL A 1 151 ? 28.731 -45.373 16.499 1.00 40.16 151 VAL A N 1
ATOM 1156 C CA . VAL A 1 151 ? 29.284 -44.499 15.451 1.00 40.16 151 VAL A CA 1
ATOM 1157 C C . VAL A 1 151 ? 30.617 -45.039 14.929 1.00 40.16 151 VAL A C 1
ATOM 1159 O O . VAL A 1 151 ? 31.574 -45.137 15.700 1.00 40.16 151 VAL A O 1
ATOM 1162 N N . THR A 1 152 ? 30.726 -45.310 13.624 1.00 32.97 152 THR A N 1
ATOM 1163 C CA . THR A 1 152 ? 31.973 -45.097 12.866 1.00 32.97 152 THR A CA 1
ATOM 1164 C C . THR A 1 152 ? 31.731 -45.011 11.353 1.00 32.97 152 THR A C 1
ATOM 1166 O O . THR A 1 152 ? 31.023 -45.828 10.782 1.00 32.97 152 THR A O 1
ATOM 1169 N N . GLU A 1 153 ? 32.425 -44.037 10.759 1.00 38.16 153 GLU A N 1
ATOM 1170 C CA . GLU A 1 153 ? 32.791 -43.861 9.346 1.00 38.16 153 GLU A CA 1
ATOM 1171 C C . GLU A 1 153 ? 31.826 -43.136 8.386 1.00 38.16 153 GLU A C 1
ATOM 1173 O O . GLU A 1 153 ? 30.643 -43.434 8.251 1.00 38.16 153 GLU A O 1
ATOM 1178 N N . ALA A 1 154 ? 32.390 -42.103 7.750 1.00 45.19 154 ALA A N 1
ATOM 1179 C CA . ALA A 1 154 ? 31.738 -41.153 6.865 1.00 45.19 154 ALA A CA 1
ATOM 1180 C C . ALA A 1 154 ? 31.431 -4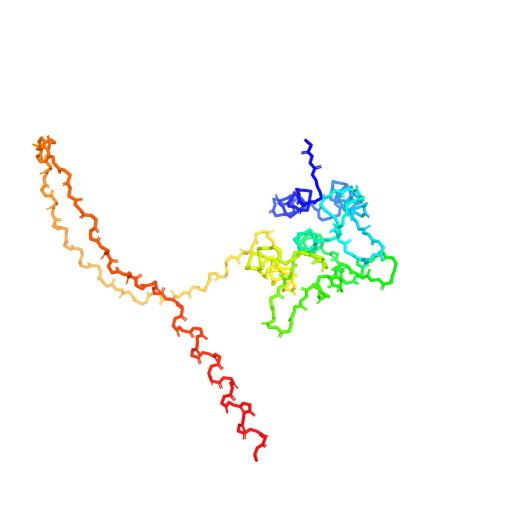1.789 5.503 1.00 45.19 154 ALA A C 1
ATOM 1182 O O . ALA A 1 154 ? 32.322 -42.340 4.858 1.00 45.19 154 ALA A O 1
ATOM 1183 N N . VAL A 1 155 ? 30.179 -41.655 5.059 1.00 36.53 155 VAL A N 1
ATOM 1184 C CA . VAL A 1 155 ? 29.716 -42.097 3.741 1.00 36.53 155 VAL A CA 1
ATOM 1185 C C . VAL A 1 155 ? 29.414 -40.878 2.870 1.00 36.53 155 VAL A C 1
ATOM 1187 O O . VAL A 1 155 ? 28.690 -39.962 3.254 1.00 36.53 155 VAL A O 1
ATOM 1190 N N . GLU A 1 156 ? 30.032 -40.906 1.697 1.00 39.75 156 GLU A N 1
ATOM 1191 C CA . GLU A 1 156 ? 29.910 -40.030 0.535 1.00 39.75 156 GLU A CA 1
ATOM 1192 C C . GLU A 1 156 ? 28.442 -39.720 0.168 1.00 39.75 156 GLU A C 1
ATOM 1194 O O . GLU A 1 156 ? 27.593 -40.610 0.088 1.00 39.75 156 GLU A O 1
ATOM 1199 N N . THR A 1 157 ? 28.121 -38.441 -0.049 1.00 32.91 157 THR A N 1
ATOM 1200 C CA . THR A 1 157 ? 26.758 -37.963 -0.316 1.00 32.91 157 THR A CA 1
ATOM 1201 C C . THR A 1 157 ? 26.274 -38.369 -1.708 1.00 32.91 157 THR A C 1
ATOM 1203 O O . THR A 1 157 ? 26.591 -37.740 -2.717 1.00 32.91 157 THR A O 1
ATOM 1206 N N . GLN A 1 158 ? 25.426 -39.396 -1.762 1.00 33.25 158 GLN A N 1
ATOM 1207 C CA . GLN A 1 158 ? 24.601 -39.690 -2.933 1.00 33.25 158 GLN A CA 1
ATOM 1208 C C . GLN A 1 158 ? 23.410 -38.720 -3.016 1.00 33.25 158 GLN A C 1
ATOM 1210 O O . GLN A 1 158 ? 22.682 -38.505 -2.048 1.00 33.25 158 GLN A O 1
ATOM 1215 N N . LYS A 1 159 ? 23.210 -38.140 -4.204 1.00 36.59 159 LYS A N 1
ATOM 1216 C CA . LYS A 1 159 ? 22.101 -37.242 -4.557 1.00 36.59 159 LYS A CA 1
ATOM 1217 C C . LYS A 1 159 ? 20.767 -38.000 -4.520 1.00 36.59 159 LYS A C 1
ATOM 1219 O O . LYS A 1 159 ? 20.525 -38.869 -5.353 1.00 36.59 159 LYS A O 1
ATOM 1224 N N . THR A 1 160 ? 19.895 -37.654 -3.578 1.00 36.34 160 THR A N 1
ATOM 1225 C CA . THR A 1 160 ? 18.521 -38.174 -3.497 1.00 36.34 160 THR A CA 1
ATOM 1226 C C . THR A 1 160 ? 17.685 -37.662 -4.685 1.00 36.34 160 THR A C 1
ATOM 1228 O O . THR A 1 160 ? 17.803 -36.483 -5.032 1.00 36.34 160 THR A O 1
ATOM 1231 N N . PRO A 1 161 ? 16.841 -38.492 -5.328 1.00 38.81 161 PRO A N 1
ATOM 1232 C CA . PRO A 1 161 ? 15.916 -38.019 -6.356 1.00 38.81 161 PRO A CA 1
ATOM 1233 C C . PRO A 1 161 ? 14.813 -37.149 -5.731 1.00 38.81 161 PRO A C 1
ATOM 1235 O O . PRO A 1 161 ? 14.310 -37.449 -4.647 1.00 38.81 161 PRO A O 1
ATOM 1238 N N . SER A 1 162 ? 14.446 -36.063 -6.415 1.00 43.44 162 SER A N 1
ATOM 1239 C CA . SER A 1 162 ? 13.391 -35.138 -5.994 1.00 43.44 162 SER A CA 1
ATOM 1240 C C . SER A 1 162 ? 12.037 -35.841 -5.977 1.00 43.44 162 SER A C 1
ATOM 1242 O O . SER A 1 162 ? 11.599 -36.378 -6.993 1.00 43.44 162 SER A O 1
ATOM 1244 N N . ARG A 1 163 ? 11.360 -35.814 -4.830 1.00 45.19 163 ARG A N 1
ATOM 1245 C CA . ARG A 1 163 ? 9.964 -36.237 -4.718 1.00 45.19 163 ARG A CA 1
ATOM 1246 C C . ARG A 1 163 ? 9.088 -35.075 -5.186 1.00 45.19 163 ARG A C 1
ATOM 1248 O O . ARG A 1 163 ? 9.179 -33.991 -4.618 1.00 45.19 163 ARG A O 1
ATOM 1255 N N . GLU A 1 164 ? 8.300 -35.281 -6.234 1.00 52.12 164 GLU A N 1
ATOM 1256 C CA . GLU A 1 164 ? 7.372 -34.264 -6.736 1.00 52.12 164 GLU A CA 1
ATOM 1257 C C . GLU A 1 164 ? 6.288 -33.955 -5.694 1.00 52.12 164 GLU A C 1
ATOM 1259 O O . GLU A 1 164 ? 5.738 -34.865 -5.067 1.00 52.12 164 GLU A O 1
ATOM 1264 N N . THR A 1 165 ? 6.001 -32.665 -5.499 1.00 40.41 165 THR A N 1
ATOM 1265 C CA . THR A 1 165 ? 4.943 -32.176 -4.607 1.00 40.41 165 THR A CA 1
ATOM 1266 C C . THR A 1 165 ? 3.590 -32.301 -5.315 1.00 40.41 165 THR A C 1
ATOM 1268 O O . THR A 1 165 ? 3.373 -31.611 -6.315 1.00 40.41 165 THR A O 1
ATOM 1271 N N . PRO A 1 166 ? 2.646 -33.125 -4.829 1.00 42.91 166 PRO A N 1
ATOM 1272 C CA . PRO A 1 166 ? 1.328 -33.225 -5.446 1.00 42.91 166 PRO A CA 1
ATOM 1273 C C . PRO A 1 166 ? 0.551 -31.913 -5.256 1.00 42.91 166 PRO A C 1
ATOM 1275 O O . PRO A 1 166 ? 0.364 -31.474 -4.124 1.00 42.91 166 PRO A O 1
ATOM 1278 N N . GLY A 1 167 ? 0.098 -31.288 -6.351 1.00 51.47 167 GLY A N 1
ATOM 1279 C CA . GLY A 1 167 ? -0.799 -30.119 -6.301 1.00 51.47 167 GLY A CA 1
ATOM 1280 C C . GLY A 1 167 ? -0.627 -29.070 -7.409 1.00 51.47 167 GLY A C 1
ATOM 1281 O O . GLY A 1 167 ? -1.572 -28.338 -7.685 1.00 51.47 167 GLY A O 1
ATOM 1282 N N . PHE A 1 168 ? 0.522 -29.014 -8.092 1.00 49.19 168 PHE A N 1
ATOM 1283 C CA . PHE A 1 168 ? 0.774 -28.011 -9.146 1.00 49.19 168 PHE A CA 1
ATOM 1284 C C . PHE A 1 168 ? 0.334 -28.433 -10.561 1.00 49.19 168 PHE 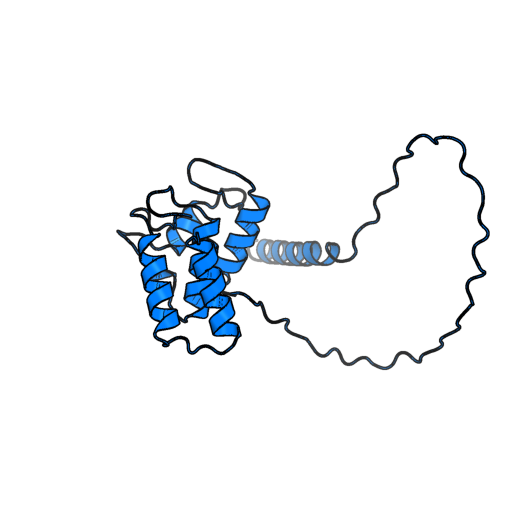A C 1
ATOM 1286 O O . PHE A 1 168 ? 0.115 -27.580 -11.418 1.00 49.19 168 PHE A O 1
ATOM 1293 N N . GLU A 1 169 ? 0.119 -29.727 -10.800 1.00 45.75 169 GLU A N 1
ATOM 1294 C CA . GLU A 1 169 ? -0.294 -30.267 -12.108 1.00 45.75 169 GLU A CA 1
ATOM 1295 C C . GLU A 1 169 ? -1.696 -29.785 -12.545 1.00 45.75 169 GLU A C 1
ATOM 1297 O O . GLU A 1 169 ? -1.966 -29.609 -13.733 1.00 45.75 169 GLU A O 1
ATOM 1302 N N . VAL A 1 170 ? -2.599 -29.504 -11.595 1.00 45.28 170 VAL A N 1
ATOM 1303 C CA . VAL A 1 170 ? -3.992 -29.117 -11.902 1.00 45.28 170 VAL A CA 1
ATOM 1304 C C . VAL A 1 170 ? -4.095 -27.665 -12.397 1.00 45.28 170 VAL A C 1
ATOM 1306 O O . VAL A 1 170 ? -4.975 -27.344 -13.196 1.00 45.28 170 VAL A O 1
ATOM 1309 N N . LEU A 1 171 ? -3.166 -26.788 -12.002 1.00 43.94 171 LEU A N 1
ATOM 1310 C CA . LEU A 1 171 ? -3.164 -25.373 -12.400 1.00 43.94 171 LEU A CA 1
ATOM 1311 C C . LEU A 1 171 ? -2.780 -25.174 -13.877 1.00 43.94 171 LEU A C 1
ATOM 1313 O O . LEU A 1 171 ? -3.375 -24.338 -14.562 1.00 43.94 171 LEU A O 1
ATOM 1317 N N . LEU A 1 172 ? -1.867 -25.996 -14.405 1.00 44.69 172 LEU A N 1
ATOM 1318 C CA . LEU A 1 172 ? -1.462 -25.945 -15.817 1.00 44.69 172 LEU A CA 1
ATOM 1319 C C . LEU A 1 172 ? -2.578 -26.411 -16.771 1.00 44.69 172 LEU A C 1
ATOM 1321 O O . LEU A 1 172 ? -2.707 -25.892 -17.886 1.00 44.69 172 LEU A O 1
ATOM 1325 N N . ALA A 1 173 ? -3.445 -27.327 -16.329 1.00 42.59 173 ALA A N 1
ATOM 1326 C CA . ALA A 1 173 ? -4.583 -27.786 -17.126 1.00 42.59 173 ALA A CA 1
ATOM 1327 C C . ALA A 1 173 ? -5.654 -26.692 -17.311 1.00 42.59 173 ALA A C 1
ATOM 1329 O O . ALA A 1 173 ? -6.242 -26.577 -18.390 1.00 42.59 173 ALA A O 1
ATOM 1330 N N . ILE A 1 174 ? -5.873 -25.838 -16.304 1.00 48.22 174 ILE A N 1
ATOM 1331 C CA . ILE A 1 174 ? -6.893 -24.777 -16.362 1.00 48.22 174 ILE A CA 1
ATOM 1332 C C . ILE A 1 174 ? -6.448 -23.634 -17.290 1.00 48.22 174 ILE A C 1
ATOM 1334 O O . ILE A 1 174 ? -7.245 -23.168 -18.108 1.00 48.22 174 ILE A O 1
ATOM 1338 N N . PHE A 1 175 ? -5.164 -23.256 -17.275 1.00 47.66 175 PHE A N 1
ATOM 1339 C CA . PHE A 1 175 ? -4.617 -22.277 -18.230 1.00 47.66 175 PHE A CA 1
ATOM 1340 C C . PHE A 1 175 ? -4.663 -22.773 -19.686 1.00 47.66 175 PHE A C 1
ATOM 1342 O O . PHE A 1 175 ? -4.958 -22.002 -20.603 1.00 47.66 175 PHE A O 1
ATOM 1349 N N . SER A 1 176 ? -4.468 -24.077 -19.903 1.00 49.56 176 SER A N 1
ATOM 1350 C CA . SER A 1 176 ? -4.492 -24.686 -21.241 1.00 49.56 176 SER A CA 1
ATOM 1351 C C . SER A 1 176 ? -5.894 -24.682 -21.875 1.00 49.56 176 SER A C 1
ATOM 1353 O O . SER A 1 176 ? -6.040 -24.457 -23.078 1.00 49.56 176 SER A O 1
ATOM 1355 N N . ILE A 1 177 ? -6.951 -24.871 -21.077 1.00 52.62 177 ILE A N 1
ATOM 1356 C CA . ILE A 1 177 ? -8.345 -24.893 -21.563 1.00 52.62 177 ILE A CA 1
ATOM 1357 C C . ILE A 1 177 ? -8.845 -23.478 -21.913 1.00 52.62 177 ILE A C 1
ATOM 1359 O O . ILE A 1 177 ? -9.632 -23.304 -22.855 1.00 52.62 177 ILE A O 1
ATOM 1363 N N . ILE A 1 178 ? -8.348 -22.452 -21.213 1.00 54.31 178 ILE A N 1
ATOM 1364 C CA . ILE A 1 178 ? -8.694 -21.047 -21.471 1.00 54.31 178 ILE A CA 1
ATOM 1365 C C . ILE A 1 178 ? -8.031 -20.551 -22.768 1.00 54.31 178 ILE A C 1
ATOM 1367 O O . ILE A 1 178 ? -8.714 -19.940 -23.594 1.00 54.31 178 ILE A O 1
ATOM 1371 N N . LEU A 1 179 ? -6.763 -20.899 -23.032 1.00 51.69 179 LEU A N 1
ATOM 1372 C CA . LEU A 1 179 ? -6.093 -20.536 -24.293 1.00 51.69 179 LEU A CA 1
ATOM 1373 C C . LEU A 1 179 ? -6.771 -21.163 -25.525 1.00 51.69 179 LEU A C 1
ATOM 1375 O O . LEU A 1 179 ? -7.012 -20.478 -26.522 1.00 51.69 179 LEU A O 1
ATOM 1379 N N . ILE A 1 180 ? -7.148 -22.445 -25.451 1.00 51.12 180 ILE A N 1
ATOM 1380 C CA . ILE A 1 180 ? -7.795 -23.155 -26.569 1.00 51.12 180 ILE A CA 1
ATOM 1381 C C . ILE A 1 180 ? -9.189 -22.570 -26.875 1.00 51.12 180 ILE A C 1
ATOM 1383 O O . ILE A 1 180 ? -9.600 -22.509 -28.038 1.00 51.12 180 ILE A O 1
ATOM 1387 N N . SER A 1 181 ? -9.905 -22.076 -25.860 1.00 48.47 181 SER A N 1
ATOM 1388 C CA . SER A 1 181 ? -11.233 -21.467 -26.029 1.00 48.47 181 SER A CA 1
ATOM 1389 C C . SER A 1 181 ? -11.181 -20.058 -26.634 1.00 48.47 181 SER A C 1
ATOM 1391 O O . SER A 1 181 ? -12.078 -19.682 -27.393 1.00 48.47 181 SER A O 1
ATOM 1393 N N . VAL A 1 182 ? -10.119 -19.290 -26.362 1.00 55.69 182 VAL A N 1
ATOM 1394 C CA . VAL A 1 182 ? -9.906 -17.951 -26.942 1.00 55.69 182 VAL A CA 1
ATOM 1395 C C . VAL A 1 182 ? -9.447 -18.039 -28.403 1.00 55.69 182 VAL A C 1
ATOM 1397 O O . VAL A 1 182 ? -9.899 -17.251 -29.235 1.00 55.69 182 VAL A O 1
ATOM 1400 N N . MET A 1 183 ? -8.639 -19.042 -28.759 1.00 60.31 183 MET A N 1
ATOM 1401 C CA . MET A 1 183 ? -8.172 -19.232 -30.140 1.00 60.31 183 MET A CA 1
ATOM 1402 C C . MET A 1 183 ? -9.277 -19.710 -31.098 1.00 60.31 183 MET A C 1
ATOM 1404 O O . MET A 1 183 ? -9.266 -19.349 -32.271 1.00 60.31 183 MET A O 1
ATOM 1408 N N . ARG A 1 184 ? -10.285 -20.453 -30.617 1.00 58.03 184 ARG A N 1
ATOM 1409 C CA . ARG A 1 184 ? -11.413 -20.929 -31.446 1.00 58.03 184 ARG A CA 1
ATOM 1410 C C . ARG A 1 184 ? -12.498 -19.886 -31.742 1.00 58.03 184 ARG A C 1
ATOM 1412 O O . ARG A 1 184 ? -13.338 -20.141 -32.595 1.00 58.03 184 ARG A O 1
ATOM 1419 N N . ARG A 1 185 ? -12.505 -18.734 -31.061 1.00 56.78 185 ARG A N 1
ATOM 1420 C CA . ARG A 1 185 ? -13.471 -17.639 -31.302 1.00 56.78 185 ARG A CA 1
ATOM 1421 C C . ARG A 1 185 ? -12.962 -16.552 -32.257 1.00 56.78 185 ARG A C 1
ATOM 1423 O O . ARG A 1 185 ? -13.695 -15.608 -32.530 1.00 56.78 185 ARG A O 1
ATOM 1430 N N . ARG A 1 186 ? -11.722 -16.660 -32.742 1.00 57.06 186 ARG A N 1
ATOM 1431 C CA . ARG A 1 186 ? -11.089 -15.691 -33.656 1.00 57.06 186 ARG A CA 1
ATOM 1432 C C . ARG A 1 186 ? -10.696 -16.284 -35.021 1.00 57.06 186 ARG A C 1
ATOM 1434 O O . ARG A 1 186 ? -9.911 -15.664 -35.730 1.00 57.06 186 ARG A O 1
ATOM 1441 N N . GLY A 1 18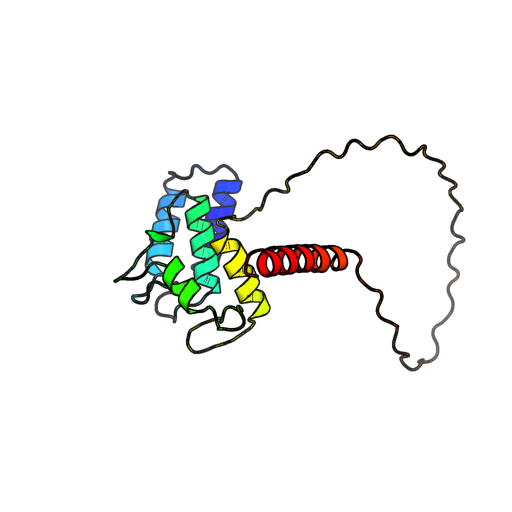7 ? -11.231 -17.453 -35.375 1.00 49.22 187 GLY A N 1
ATOM 1442 C CA . GLY A 1 187 ? -11.116 -18.061 -36.707 1.00 49.22 187 GLY A CA 1
ATOM 1443 C C . GLY A 1 187 ? -12.434 -18.015 -37.460 1.00 49.22 187 GLY A C 1
ATOM 1444 O O . GLY A 1 187 ? -13.479 -18.127 -36.781 1.00 49.22 187 GLY A O 1
#

Mean predicted aligned error: 15.18 Å

Radius of gyration: 24.5 Å; Cα contacts (8 Å, |Δi|>4): 228; chains: 1; bounding box: 52×67×56 Å

Nearest PDB structures (foldseek):
  3e37-assembly1_B  TM=7.328E-01  e=8.016E-03  Homo sapiens
  2h6h-assembly1_B  TM=6.169E-01  e=7.565E-03  Homo sapiens
  2h6g-assembly1_B  TM=6.187E-01  e=9.000E-03  Homo sapiens
  3euv-assembly1_B  TM=6.077E-01  e=1.516E-02  Rattus norvegicus
  3eu5-assembly1_B  TM=6.448E-01  e=6.830E-02  Rattus norvegicus